Protein AF-D2C751-F1 (afdb_monomer)

Structure (mmCIF, N/CA/C/O backbone):
data_AF-D2C751-F1
#
_entry.id   AF-D2C751-F1
#
loop_
_atom_site.group_PDB
_atom_site.id
_atom_site.type_symbol
_atom_site.label_atom_id
_atom_site.label_alt_id
_atom_site.label_comp_id
_atom_site.label_asym_id
_atom_site.label_entity_id
_atom_site.label_seq_id
_atom_site.pdbx_PDB_ins_code
_atom_site.Cartn_x
_atom_site.Cartn_y
_atom_site.Cartn_z
_atom_site.occupancy
_atom_site.B_iso_or_equiv
_atom_site.auth_seq_id
_atom_site.auth_comp_id
_atom_site.auth_asym_id
_atom_site.auth_atom_id
_atom_site.pdbx_PDB_model_num
ATOM 1 N N . MET A 1 1 ? 61.949 -52.077 -37.596 1.00 39.59 1 MET A N 1
ATOM 2 C CA . MET A 1 1 ? 63.258 -51.652 -37.036 1.00 39.59 1 MET A CA 1
ATOM 3 C C . MET A 1 1 ? 63.025 -50.843 -35.764 1.00 39.59 1 MET A C 1
ATOM 5 O O . MET A 1 1 ? 61.996 -50.197 -35.690 1.00 39.59 1 MET A O 1
ATOM 9 N N . LYS A 1 2 ? 63.982 -50.884 -34.820 1.00 38.50 2 LYS A N 1
ATOM 10 C CA . LYS A 1 2 ? 64.131 -50.033 -33.612 1.00 38.50 2 LYS A CA 1
ATOM 11 C C . LYS A 1 2 ? 62.939 -49.929 -32.632 1.00 38.50 2 LYS A C 1
ATOM 13 O O . LYS A 1 2 ? 62.048 -49.105 -32.780 1.00 38.50 2 LYS A O 1
ATOM 18 N N . LYS A 1 3 ? 63.043 -50.714 -31.549 1.00 44.38 3 LYS A N 1
ATOM 19 C CA . LYS A 1 3 ? 62.395 -50.482 -30.243 1.00 44.38 3 LYS A CA 1
ATOM 20 C C . LYS A 1 3 ? 62.939 -49.202 -29.593 1.00 44.38 3 LYS A C 1
ATOM 22 O O . LYS A 1 3 ? 64.147 -48.992 -29.677 1.00 44.38 3 LYS A O 1
ATOM 27 N N . TRP A 1 4 ? 62.110 -48.479 -28.840 1.00 39.62 4 TRP A N 1
ATOM 28 C CA . TRP A 1 4 ? 62.510 -47.722 -27.638 1.00 39.62 4 TRP A CA 1
ATOM 29 C C . TRP A 1 4 ? 61.648 -48.216 -26.454 1.00 39.62 4 TRP A C 1
ATOM 31 O O . TRP A 1 4 ? 60.608 -48.835 -26.676 1.00 39.62 4 TRP A O 1
ATOM 41 N N . PHE A 1 5 ? 62.144 -48.084 -25.222 1.00 41.62 5 PHE A N 1
ATOM 42 C CA . PHE A 1 5 ? 61.731 -48.871 -24.042 1.00 41.62 5 PHE A CA 1
ATOM 43 C C . PHE A 1 5 ? 61.870 -48.006 -22.768 1.00 41.62 5 PHE A C 1
ATOM 45 O O . PHE A 1 5 ? 62.640 -47.049 -22.811 1.00 41.62 5 PHE A O 1
ATOM 52 N N . LEU A 1 6 ? 61.258 -48.427 -21.640 1.00 42.09 6 LEU A N 1
ATOM 53 C CA . LEU A 1 6 ? 61.345 -47.823 -20.278 1.00 42.09 6 LEU A CA 1
ATOM 54 C C . LEU A 1 6 ? 60.528 -46.510 -20.137 1.00 42.09 6 LEU A C 1
ATOM 56 O O . LEU A 1 6 ? 60.395 -45.789 -21.115 1.00 42.09 6 LEU A O 1
ATOM 60 N N . LEU A 1 7 ? 59.941 -46.093 -19.002 1.00 34.41 7 LEU A N 1
ATOM 61 C CA . LEU A 1 7 ? 59.650 -46.629 -17.644 1.00 34.41 7 LEU A CA 1
ATOM 62 C C . LEU A 1 7 ? 58.320 -45.915 -17.189 1.00 34.41 7 LEU A C 1
ATOM 64 O O . LEU A 1 7 ? 57.817 -45.099 -17.955 1.00 34.41 7 LEU A O 1
ATOM 68 N N . SER A 1 8 ? 57.638 -46.096 -16.046 1.00 39.16 8 SER A N 1
ATOM 69 C CA . SER A 1 8 ? 57.814 -46.870 -14.800 1.00 39.16 8 SER A CA 1
ATOM 70 C C . SER A 1 8 ? 56.467 -47.082 -14.073 1.00 39.16 8 SER A C 1
ATOM 72 O O . SER A 1 8 ? 55.612 -46.207 -14.093 1.00 39.16 8 SER A O 1
ATOM 74 N N . VAL A 1 9 ? 56.345 -48.218 -13.373 1.00 39.62 9 VAL A N 1
ATOM 75 C CA . VAL A 1 9 ? 55.750 -48.422 -12.026 1.00 39.62 9 VAL A CA 1
ATOM 76 C C . VAL A 1 9 ? 54.916 -47.272 -11.417 1.00 39.62 9 VAL A C 1
ATOM 78 O O . VAL A 1 9 ? 55.480 -46.248 -11.054 1.00 39.62 9 VAL A O 1
ATOM 81 N N . LEU A 1 10 ? 53.639 -47.532 -11.101 1.00 36.69 10 LEU A N 1
ATOM 82 C CA . LEU A 1 10 ? 53.178 -47.704 -9.707 1.00 36.69 10 LEU A CA 1
ATOM 83 C C . LEU A 1 10 ? 51.765 -48.307 -9.669 1.00 36.69 10 LEU A C 1
ATOM 85 O O . LEU A 1 10 ? 50.855 -47.825 -10.335 1.00 36.69 10 LEU A O 1
ATOM 89 N N . GLY A 1 11 ? 51.583 -49.365 -8.879 1.00 38.94 11 GLY A N 1
ATOM 90 C CA . GLY A 1 11 ? 50.258 -49.859 -8.518 1.00 38.94 11 GLY A CA 1
ATOM 91 C C . GLY A 1 11 ? 49.847 -49.298 -7.162 1.00 38.94 11 GLY A C 1
ATOM 92 O O . GLY A 1 11 ? 50.675 -49.236 -6.255 1.00 38.94 11 GLY A O 1
ATOM 93 N N . VAL A 1 12 ? 48.570 -48.954 -7.007 1.00 39.78 12 VAL A N 1
ATOM 94 C CA . VAL A 1 12 ? 47.922 -48.825 -5.696 1.00 39.78 12 VAL A CA 1
ATOM 95 C C . VAL A 1 12 ? 46.624 -49.621 -5.751 1.00 39.78 12 VAL A C 1
ATOM 97 O O . VAL A 1 12 ? 45.784 -49.409 -6.623 1.00 39.78 12 VAL A O 1
ATOM 100 N N . PHE A 1 13 ? 46.507 -50.583 -4.842 1.00 36.09 13 PHE A N 1
ATOM 101 C CA . PHE A 1 13 ? 45.295 -51.355 -4.588 1.00 36.09 13 PHE A CA 1
ATOM 102 C C . PHE A 1 13 ? 44.532 -50.707 -3.424 1.00 36.09 13 PHE A C 1
ATOM 104 O O . PHE A 1 13 ? 45.155 -50.082 -2.568 1.00 36.09 13 PHE A O 1
ATOM 111 N N . ALA A 1 14 ? 43.222 -50.968 -3.348 1.00 36.91 14 ALA A N 1
ATOM 112 C CA . ALA A 1 14 ? 42.294 -50.453 -2.332 1.00 36.91 14 ALA A CA 1
ATOM 113 C C . ALA A 1 14 ? 41.992 -48.934 -2.452 1.00 36.91 14 ALA A C 1
ATOM 115 O O . ALA A 1 14 ? 42.776 -48.168 -2.993 1.00 36.91 14 ALA A O 1
ATOM 116 N N . PHE A 1 15 ? 40.832 -48.437 -2.013 1.00 33.09 15 PHE A N 1
ATOM 117 C CA . PHE A 1 15 ? 39.883 -49.009 -1.053 1.00 33.09 15 PHE A CA 1
ATOM 118 C C . PHE A 1 15 ? 38.443 -48.609 -1.439 1.00 33.09 15 PHE A C 1
ATOM 120 O O . PHE A 1 15 ? 38.154 -47.424 -1.589 1.00 33.09 15 PHE A O 1
ATOM 127 N N . LEU A 1 16 ? 37.538 -49.580 -1.620 1.00 33.06 16 LEU A N 1
ATOM 128 C CA . LEU A 1 16 ? 36.129 -49.304 -1.932 1.00 33.06 16 LEU A CA 1
ATOM 129 C C . LEU A 1 16 ? 35.399 -48.884 -0.649 1.00 33.06 16 LEU A C 1
ATOM 131 O O . LEU A 1 16 ? 34.883 -49.730 0.081 1.00 33.06 16 LEU A O 1
ATOM 135 N N . ILE A 1 17 ? 35.353 -47.580 -0.371 1.00 42.00 17 ILE A N 1
ATOM 136 C CA . ILE A 1 17 ? 34.482 -47.052 0.683 1.00 42.00 17 ILE A CA 1
ATOM 137 C C . ILE A 1 17 ? 33.053 -47.063 0.149 1.00 42.00 17 ILE A C 1
ATOM 139 O O . ILE A 1 17 ? 32.670 -46.214 -0.655 1.00 42.00 17 ILE A O 1
ATOM 143 N N . ILE A 1 18 ? 32.253 -48.017 0.621 1.00 46.91 18 ILE A N 1
ATOM 144 C CA . ILE A 1 18 ? 30.801 -47.976 0.454 1.00 46.91 18 ILE A CA 1
ATOM 145 C C . ILE A 1 18 ? 30.276 -46.898 1.407 1.00 46.91 18 ILE A C 1
ATOM 147 O O . ILE A 1 18 ? 29.893 -47.183 2.542 1.00 46.91 18 ILE A O 1
ATOM 151 N N . LEU A 1 19 ? 30.286 -45.638 0.964 1.00 38.09 19 LEU A N 1
ATOM 152 C CA . LEU A 1 19 ? 29.459 -44.625 1.604 1.00 38.09 19 LEU A CA 1
ATOM 153 C C . LEU A 1 19 ? 28.001 -44.980 1.301 1.00 38.09 19 LEU A C 1
ATOM 155 O O . LEU A 1 19 ? 27.507 -44.712 0.208 1.00 38.09 19 LEU A O 1
ATOM 159 N N . SER A 1 20 ? 27.296 -45.508 2.303 1.00 54.19 20 SER A N 1
ATOM 160 C CA . SER A 1 20 ? 25.842 -45.348 2.407 1.00 54.19 20 SER A CA 1
ATOM 161 C C . SER A 1 20 ? 25.523 -43.878 2.686 1.00 54.19 20 SER A C 1
ATOM 163 O O . SER A 1 20 ? 25.025 -43.516 3.749 1.00 54.19 20 SER A O 1
ATOM 165 N N . GLY A 1 21 ? 25.853 -43.016 1.726 1.00 38.19 21 GLY A N 1
ATOM 166 C CA . GLY A 1 21 ? 25.219 -41.723 1.604 1.00 38.19 21 GLY A CA 1
ATOM 167 C C . GLY A 1 21 ? 23.813 -41.982 1.100 1.00 38.19 21 GLY A C 1
ATOM 168 O O . GLY A 1 21 ? 23.634 -42.456 -0.022 1.00 38.19 21 GLY A O 1
ATOM 169 N N . CYS A 1 22 ? 22.817 -41.680 1.926 1.00 42.59 22 CYS A N 1
ATOM 170 C CA . CYS A 1 22 ? 21.478 -41.452 1.420 1.00 42.59 22 CYS A CA 1
ATOM 171 C C . CYS A 1 22 ? 21.614 -40.396 0.319 1.00 42.59 22 CYS A C 1
ATOM 173 O O . CYS A 1 22 ? 21.982 -39.259 0.613 1.00 42.59 22 CYS A O 1
ATOM 175 N N . VAL A 1 23 ? 21.344 -40.757 -0.939 1.00 44.16 23 VAL A N 1
ATOM 176 C CA . VAL A 1 23 ? 20.973 -39.742 -1.922 1.00 44.16 23 VAL A CA 1
ATOM 177 C C . VAL A 1 23 ? 19.685 -39.155 -1.378 1.00 44.16 23 VAL A C 1
ATOM 179 O O . VAL A 1 23 ? 18.625 -39.779 -1.450 1.00 44.16 23 VAL A O 1
ATOM 182 N N . SER A 1 24 ? 19.803 -37.985 -0.753 1.00 49.47 24 SER A N 1
ATOM 183 C CA . SER A 1 24 ? 18.669 -37.099 -0.570 1.00 49.47 24 SER A CA 1
ATOM 184 C C . SER A 1 24 ? 18.011 -36.996 -1.936 1.00 49.47 24 SER A C 1
ATOM 186 O O . SER A 1 24 ? 18.683 -36.643 -2.910 1.00 49.47 24 SER A O 1
ATOM 188 N N . ALA A 1 25 ? 16.725 -37.338 -2.023 1.00 52.38 25 ALA A N 1
ATOM 189 C CA . ALA A 1 25 ? 15.945 -36.943 -3.184 1.00 52.38 25 ALA A CA 1
ATOM 190 C C . ALA A 1 25 ? 16.201 -35.443 -3.420 1.00 52.38 25 ALA A C 1
ATOM 192 O O . ALA A 1 25 ? 16.363 -34.725 -2.422 1.00 52.38 25 ALA A O 1
ATOM 193 N N . PRO A 1 26 ? 16.282 -34.967 -4.678 1.00 48.44 26 PRO A N 1
ATOM 194 C CA . PRO A 1 26 ? 16.310 -33.533 -4.921 1.00 48.44 26 PRO A CA 1
ATOM 195 C C . PRO A 1 26 ? 15.137 -32.947 -4.143 1.00 48.44 26 PRO A C 1
ATOM 197 O O . PRO A 1 26 ? 13.989 -33.352 -4.348 1.00 48.44 26 PRO A O 1
ATOM 200 N N . GLY A 1 27 ? 15.461 -32.111 -3.153 1.00 44.56 27 GLY A N 1
ATOM 201 C CA . GLY A 1 27 ? 14.444 -31.457 -2.351 1.00 44.56 27 GLY A CA 1
ATOM 202 C C . GLY A 1 27 ? 13.529 -30.709 -3.302 1.00 44.56 27 GLY A C 1
ATOM 203 O O . GLY A 1 27 ? 14.004 -30.224 -4.330 1.00 44.56 27 GLY A O 1
ATOM 204 N N . THR A 1 28 ? 12.239 -30.667 -2.969 1.00 47.31 28 THR A N 1
ATOM 205 C CA . THR A 1 28 ? 11.244 -29.830 -3.637 1.00 47.31 28 THR A CA 1
ATOM 206 C C . THR A 1 28 ? 11.911 -28.529 -4.072 1.00 47.31 28 THR A C 1
ATOM 208 O O . THR A 1 28 ? 12.444 -27.828 -3.206 1.00 47.31 28 THR A O 1
ATOM 211 N N . GLU A 1 29 ? 11.938 -28.243 -5.381 1.00 50.12 29 GLU A N 1
ATOM 212 C CA . GLU A 1 29 ? 12.283 -26.901 -5.855 1.00 50.12 29 GL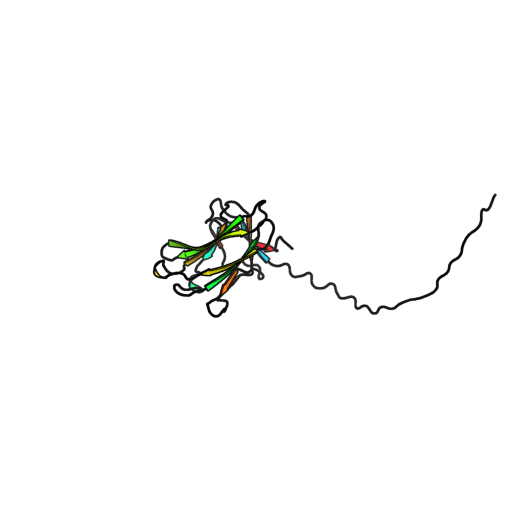U A CA 1
ATOM 213 C C . GLU A 1 29 ? 11.450 -25.943 -5.008 1.00 50.12 29 GLU A C 1
ATOM 215 O O . GLU A 1 29 ? 10.236 -26.141 -4.888 1.00 50.12 29 GLU A O 1
ATOM 220 N N . GLY A 1 30 ? 12.120 -25.027 -4.297 1.00 58.12 30 GLY A N 1
ATOM 221 C CA . GLY A 1 30 ? 11.445 -24.151 -3.346 1.00 58.12 30 GLY A CA 1
ATOM 222 C C . GLY A 1 30 ? 10.265 -23.510 -4.059 1.00 58.12 30 GLY A C 1
ATOM 223 O O . GLY A 1 30 ? 10.438 -23.040 -5.182 1.00 58.12 30 GLY A O 1
ATOM 224 N N . ALA A 1 31 ? 9.070 -23.590 -3.467 1.00 69.56 31 ALA A N 1
ATOM 225 C CA . ALA A 1 31 ? 7.887 -23.022 -4.094 1.00 69.56 31 ALA A CA 1
ATOM 226 C C . ALA A 1 31 ? 8.194 -21.552 -4.397 1.00 69.56 31 ALA A C 1
ATOM 228 O O . ALA A 1 31 ? 8.487 -20.800 -3.473 1.00 69.56 31 ALA A O 1
ATOM 229 N N . LEU A 1 32 ? 8.222 -21.200 -5.685 1.00 84.69 32 LEU A N 1
ATOM 230 C CA . LEU A 1 32 ? 8.520 -19.841 -6.117 1.00 84.69 32 LEU A CA 1
ATOM 231 C C . LEU A 1 32 ? 7.434 -18.936 -5.547 1.00 84.69 32 LEU A C 1
ATOM 233 O O . LEU A 1 32 ? 6.256 -19.145 -5.865 1.00 84.69 32 LEU A O 1
ATOM 237 N N . ASN A 1 33 ? 7.831 -17.971 -4.716 1.00 94.50 33 ASN A N 1
ATOM 238 C CA . ASN A 1 33 ? 6.864 -17.070 -4.097 1.00 94.50 33 ASN A CA 1
ATOM 239 C C . ASN A 1 33 ? 6.156 -16.256 -5.178 1.00 94.50 33 ASN A C 1
ATOM 241 O O . ASN A 1 33 ? 6.724 -15.971 -6.243 1.00 94.50 33 ASN A O 1
ATOM 245 N N . LYS A 1 34 ? 4.931 -15.836 -4.883 1.00 97.81 34 LYS A N 1
ATOM 246 C CA . LYS A 1 34 ? 4.159 -14.949 -5.750 1.00 97.81 34 LYS A CA 1
ATOM 247 C C . LYS A 1 34 ? 4.029 -13.568 -5.139 1.00 97.81 34 LYS A C 1
ATOM 249 O O . LYS A 1 34 ? 3.933 -13.409 -3.934 1.00 97.81 34 LYS A O 1
ATOM 254 N N . VAL A 1 35 ? 4.002 -12.562 -6.001 1.00 98.69 35 VAL A N 1
ATOM 255 C CA . VAL A 1 35 ? 3.944 -11.149 -5.623 1.00 98.69 35 VAL A CA 1
ATOM 256 C C . VAL A 1 35 ? 2.974 -10.415 -6.540 1.00 98.69 35 VAL A C 1
ATOM 258 O O . VAL A 1 35 ? 2.754 -10.833 -7.684 1.00 98.69 35 VAL A O 1
ATOM 261 N N . LEU A 1 36 ? 2.408 -9.298 -6.081 1.00 98.75 36 LEU A N 1
ATOM 262 C CA . LEU A 1 36 ? 1.595 -8.452 -6.949 1.00 98.75 36 LEU A CA 1
ATOM 263 C C . LEU A 1 36 ? 2.496 -7.495 -7.729 1.00 98.75 36 LEU A C 1
ATOM 265 O O . LEU A 1 36 ? 3.118 -6.598 -7.158 1.00 98.75 36 LEU A O 1
ATOM 269 N N . LYS A 1 37 ? 2.538 -7.666 -9.052 1.00 98.75 37 LYS A N 1
ATOM 270 C CA . LYS A 1 37 ? 3.124 -6.696 -9.981 1.00 98.75 37 LYS A CA 1
ATOM 271 C C . LYS A 1 37 ? 2.136 -5.559 -10.217 1.00 98.75 37 LYS A C 1
ATOM 273 O O . LYS A 1 37 ? 0.959 -5.809 -10.482 1.00 98.75 37 LYS A O 1
ATOM 278 N N . VAL A 1 38 ? 2.641 -4.329 -10.212 1.00 98.56 38 VAL A N 1
ATOM 279 C CA . VAL A 1 38 ? 1.900 -3.101 -10.512 1.00 98.56 38 VAL A CA 1
ATOM 280 C C . VAL A 1 38 ? 2.613 -2.339 -11.627 1.00 98.56 38 VAL A C 1
ATOM 282 O O . VAL A 1 38 ? 3.729 -1.851 -11.455 1.00 98.56 38 VAL A O 1
ATOM 285 N N . GLU A 1 39 ? 1.953 -2.210 -12.775 1.00 97.88 39 GLU A N 1
ATOM 286 C CA . GLU A 1 39 ? 2.361 -1.334 -13.875 1.00 97.88 39 GLU A CA 1
ATOM 287 C C . GLU A 1 39 ? 1.566 -0.030 -13.747 1.00 97.88 39 GLU A C 1
ATOM 289 O O . GLU A 1 39 ? 0.368 0.017 -14.047 1.00 97.88 39 GLU A O 1
ATOM 294 N N . THR A 1 40 ? 2.213 1.011 -13.217 1.00 96.94 40 THR A N 1
ATOM 295 C CA . THR A 1 40 ? 1.535 2.267 -12.856 1.00 96.94 40 THR A CA 1
ATOM 296 C C . THR A 1 40 ? 1.106 3.086 -14.069 1.00 96.94 40 THR A C 1
ATOM 298 O O . THR A 1 40 ? 1.688 3.007 -15.152 1.00 96.94 40 THR A O 1
ATOM 301 N N . GLY A 1 41 ? 0.076 3.910 -13.876 1.00 94.69 41 GLY A N 1
ATOM 302 C CA . GLY A 1 41 ? -0.341 4.892 -14.868 1.00 94.69 41 GLY A CA 1
ATOM 303 C C . GLY A 1 41 ? 0.581 6.116 -14.932 1.00 94.69 41 GLY A C 1
ATOM 304 O O . GLY A 1 41 ? 1.618 6.218 -14.277 1.00 94.69 41 GLY A O 1
ATOM 305 N N . ASP A 1 42 ? 0.149 7.116 -15.695 1.00 92.00 42 ASP A N 1
ATOM 306 C CA . ASP A 1 42 ? 0.850 8.392 -15.903 1.00 92.00 42 ASP A CA 1
ATOM 307 C C . ASP A 1 42 ? 0.799 9.364 -14.698 1.00 92.00 42 ASP A C 1
ATOM 309 O O . ASP A 1 42 ? 1.312 10.481 -14.786 1.00 92.00 42 ASP A O 1
ATOM 313 N N . GLN A 1 43 ? 0.193 8.971 -13.569 1.00 85.94 43 GLN A N 1
ATOM 314 C CA . GLN A 1 43 ? -0.002 9.791 -12.360 1.00 85.94 43 GLN A CA 1
ATOM 315 C C . GLN A 1 43 ? 0.092 8.917 -11.096 1.00 85.94 43 GLN A C 1
ATOM 317 O O . GLN A 1 43 ? -0.339 7.772 -11.131 1.00 85.94 43 GLN A O 1
ATOM 322 N N . GLY A 1 44 ? 0.596 9.449 -9.973 1.00 74.25 44 GLY A N 1
ATOM 323 C CA . GLY A 1 44 ? 0.881 8.655 -8.757 1.00 74.25 44 GLY A CA 1
ATOM 324 C C . GLY A 1 44 ? -0.321 7.904 -8.159 1.00 74.25 44 GLY A C 1
ATOM 325 O O . GLY A 1 44 ? -0.190 6.754 -7.752 1.00 74.25 44 GLY A O 1
ATOM 326 N N . TRP A 1 45 ? -1.521 8.495 -8.207 1.00 82.81 45 TRP A N 1
ATOM 327 C CA . TRP A 1 45 ? -2.757 7.841 -7.751 1.00 82.81 45 TRP A CA 1
ATOM 328 C C . TRP A 1 45 ? -3.235 6.707 -8.675 1.00 82.81 45 TRP A C 1
ATOM 330 O O . TRP A 1 45 ? -4.107 5.927 -8.278 1.00 82.81 45 TRP A O 1
ATOM 340 N N . LYS A 1 46 ? -2.678 6.594 -9.892 1.00 93.69 46 LYS A N 1
ATOM 341 C CA . LYS A 1 46 ? -2.991 5.519 -10.837 1.00 93.69 46 LYS A CA 1
ATOM 342 C C . LYS A 1 46 ? -2.119 4.296 -10.567 1.00 93.69 46 LYS A C 1
ATOM 344 O O . LYS A 1 46 ? -1.085 4.094 -11.206 1.00 93.69 46 LYS A O 1
ATOM 349 N N . THR A 1 47 ? -2.524 3.515 -9.574 1.00 97.38 47 THR A N 1
ATOM 350 C CA . THR A 1 47 ? -1.728 2.442 -8.962 1.00 97.38 47 THR A CA 1
ATOM 351 C C . THR A 1 47 ? -2.635 1.312 -8.439 1.00 97.38 47 THR A C 1
ATOM 353 O O . THR A 1 47 ? -3.823 1.267 -8.770 1.00 97.38 47 THR A O 1
ATOM 356 N N . ALA A 1 48 ? -2.098 0.386 -7.643 1.00 97.94 48 ALA A N 1
ATOM 357 C CA . ALA A 1 48 ? -2.859 -0.647 -6.944 1.00 97.94 48 ALA A CA 1
ATOM 358 C C . ALA A 1 48 ? -3.625 -0.074 -5.737 1.00 97.94 48 ALA A C 1
ATOM 360 O O . ALA A 1 48 ? -3.042 0.574 -4.865 1.00 97.94 48 ALA A O 1
ATOM 361 N N . TRP A 1 49 ? -4.928 -0.340 -5.701 1.00 98.50 49 TRP A N 1
ATOM 362 C CA . TRP A 1 49 ? -5.878 0.070 -4.668 1.00 98.50 49 TRP A CA 1
ATOM 363 C C . TRP A 1 49 ? -6.527 -1.161 -4.034 1.00 98.50 49 TRP A C 1
ATOM 365 O O . TRP A 1 49 ? -6.857 -2.117 -4.733 1.00 98.50 49 TRP A O 1
ATOM 375 N N . PHE A 1 50 ? -6.762 -1.111 -2.729 1.00 98.69 50 PHE A N 1
ATOM 376 C CA . PHE A 1 50 ? -7.632 -2.025 -2.002 1.00 98.69 50 PHE A CA 1
ATOM 377 C C . PHE A 1 50 ? -8.857 -1.220 -1.549 1.00 98.69 50 PHE A C 1
ATOM 379 O O . PHE A 1 50 ? -8.735 -0.257 -0.786 1.00 98.69 50 PHE A O 1
ATOM 386 N N . TYR A 1 51 ? -10.022 -1.588 -2.074 1.00 98.31 51 TYR A N 1
ATOM 387 C CA . TYR A 1 51 ? -11.301 -0.920 -1.824 1.00 98.31 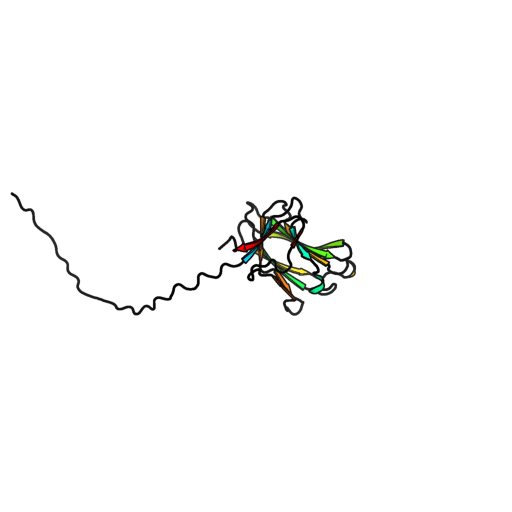51 TYR A CA 1
ATOM 388 C C . TYR A 1 51 ? -12.003 -1.513 -0.592 1.00 98.31 51 TYR A C 1
ATOM 390 O O . TYR A 1 51 ? -11.685 -2.623 -0.164 1.00 98.31 51 TYR A O 1
ATOM 398 N N . ASP A 1 52 ? -12.962 -0.776 -0.033 1.00 98.12 52 ASP A N 1
ATOM 399 C CA . ASP A 1 52 ? -13.787 -1.178 1.115 1.00 98.12 52 ASP A CA 1
ATOM 400 C C . ASP A 1 52 ? -12.953 -1.580 2.364 1.00 98.12 52 ASP A C 1
ATOM 402 O O . ASP A 1 52 ? -13.232 -2.570 3.058 1.00 98.12 52 ASP A O 1
ATOM 406 N N . ILE A 1 53 ? -11.879 -0.829 2.651 1.00 98.56 53 ILE A N 1
ATOM 407 C CA . ILE A 1 53 ? -10.913 -1.132 3.727 1.00 98.56 53 ILE A CA 1
ATOM 408 C C . ILE A 1 53 ? -11.527 -1.000 5.137 1.00 98.56 53 ILE A C 1
ATOM 410 O O . ILE A 1 53 ? -11.022 -1.587 6.098 1.00 98.56 53 ILE A O 1
ATOM 414 N N . GLU A 1 54 ? -12.657 -0.300 5.278 1.00 98.06 54 GLU A N 1
ATOM 415 C CA . GLU A 1 54 ? -13.441 -0.199 6.518 1.00 98.06 54 GLU A CA 1
ATOM 416 C C . GLU A 1 54 ? -13.988 -1.544 7.021 1.00 98.06 54 GLU A C 1
ATOM 418 O O . GLU A 1 54 ? -14.345 -1.668 8.192 1.00 98.06 54 GLU A O 1
ATOM 423 N N . ASN A 1 55 ? -13.998 -2.584 6.179 1.00 98.31 55 ASN A N 1
ATOM 424 C CA . ASN A 1 55 ? -14.291 -3.953 6.613 1.00 98.31 55 ASN A CA 1
ATOM 425 C C . ASN A 1 55 ? -13.207 -4.533 7.548 1.00 98.31 55 ASN A C 1
ATOM 427 O O . ASN A 1 55 ? -13.449 -5.541 8.217 1.00 98.31 55 ASN A O 1
ATOM 431 N N . TYR A 1 56 ? -12.026 -3.907 7.608 1.00 98.62 56 TYR A N 1
ATOM 432 C CA . TYR A 1 56 ? -10.847 -4.391 8.334 1.00 98.62 56 TYR A CA 1
ATOM 433 C C . TYR A 1 56 ? -10.346 -3.413 9.406 1.00 98.62 56 TYR A C 1
ATOM 435 O O . TYR A 1 56 ? -9.840 -3.851 10.443 1.00 98.62 56 TYR A O 1
ATOM 443 N N . ILE A 1 57 ? -10.491 -2.102 9.179 1.00 98.62 57 ILE A N 1
ATOM 444 C CA . ILE A 1 57 ? -10.004 -1.040 10.074 1.00 98.62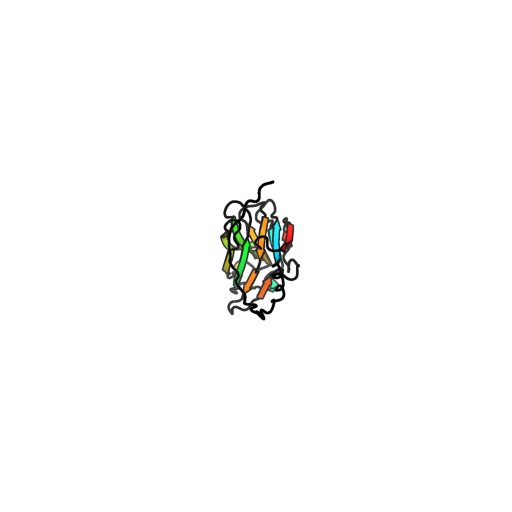 57 ILE A CA 1
ATOM 445 C C . ILE A 1 57 ? -11.079 0.004 10.389 1.00 98.62 57 ILE A C 1
ATOM 447 O O . ILE A 1 57 ? -11.995 0.235 9.607 1.00 98.62 57 ILE A O 1
ATOM 451 N N . ASN A 1 58 ? -10.953 0.669 11.538 1.00 98.50 58 ASN A N 1
ATOM 452 C CA . ASN A 1 58 ? -11.878 1.709 11.996 1.00 98.50 58 ASN A CA 1
ATOM 453 C C . ASN A 1 58 ? -11.133 3.023 12.271 1.00 98.50 58 ASN A C 1
ATOM 455 O O . ASN A 1 58 ? -9.944 3.014 12.586 1.00 98.50 58 ASN A O 1
ATOM 459 N N . ALA A 1 59 ? -11.841 4.152 12.201 1.00 98.44 59 ALA A N 1
ATOM 460 C CA . ALA A 1 59 ? -11.321 5.410 12.733 1.00 98.44 59 ALA A CA 1
ATOM 461 C C . ALA A 1 59 ? -11.192 5.353 14.269 1.00 98.44 59 ALA A C 1
ATOM 463 O O . ALA A 1 59 ? -11.853 4.557 14.935 1.00 98.44 59 ALA A O 1
ATOM 464 N N . ASP A 1 60 ? -10.320 6.201 14.812 1.00 98.44 60 ASP A N 1
ATOM 465 C CA . ASP A 1 60 ? -9.921 6.319 16.221 1.00 98.44 60 ASP A CA 1
ATOM 466 C C . ASP A 1 60 ? -9.309 5.047 16.856 1.00 98.44 60 ASP A C 1
ATOM 468 O O . ASP A 1 60 ? -8.997 5.044 18.046 1.00 98.44 60 ASP A O 1
ATOM 472 N N . ALA A 1 61 ? -9.060 3.997 16.065 1.00 98.56 61 ALA A N 1
ATOM 473 C CA . ALA A 1 61 ? -8.267 2.829 16.443 1.00 98.56 61 ALA A CA 1
ATOM 474 C C . ALA A 1 61 ? -6.882 2.875 15.775 1.00 98.56 61 ALA A C 1
ATOM 476 O O . ALA A 1 61 ? -6.746 3.284 14.618 1.00 98.56 61 ALA A O 1
ATOM 477 N N . THR A 1 62 ? -5.843 2.468 16.506 1.00 98.62 62 THR A N 1
ATOM 478 C CA . THR A 1 62 ? -4.468 2.433 15.992 1.00 98.62 62 THR A CA 1
ATOM 479 C C . THR A 1 62 ? -4.174 1.089 15.336 1.00 98.62 62 THR A C 1
ATOM 481 O O . THR A 1 62 ? -4.507 0.034 15.879 1.00 98.62 62 THR A O 1
ATOM 484 N N . TYR A 1 63 ? -3.492 1.116 14.194 1.00 98.88 63 TYR A N 1
ATOM 485 C CA . TYR A 1 63 ? -3.056 -0.089 13.493 1.00 98.88 63 TYR A CA 1
ATOM 486 C C . TYR A 1 63 ? -1.590 0.019 13.079 1.00 98.88 63 TYR A C 1
ATOM 488 O O . TYR A 1 63 ? -1.102 1.107 12.761 1.00 98.88 63 TYR A O 1
ATOM 496 N N . THR A 1 64 ? -0.902 -1.121 13.043 1.00 98.88 64 THR A N 1
ATOM 497 C CA . THR A 1 64 ? 0.413 -1.256 12.404 1.00 98.88 64 THR A CA 1
ATOM 498 C C . THR A 1 64 ? 0.230 -1.847 11.014 1.00 98.88 64 THR A C 1
ATOM 500 O O . THR A 1 64 ? -0.348 -2.924 10.861 1.00 98.88 64 THR A O 1
ATOM 503 N N . TYR A 1 65 ? 0.748 -1.140 10.018 1.00 98.88 65 TYR A N 1
ATOM 504 C CA . TYR A 1 65 ? 0.734 -1.484 8.603 1.00 98.88 65 TYR A CA 1
ATOM 505 C C . TYR A 1 65 ? 2.149 -1.890 8.199 1.00 98.88 65 TYR A C 1
ATOM 507 O O . TYR A 1 65 ? 3.105 -1.182 8.515 1.00 98.88 65 TYR A O 1
ATOM 515 N N . SER A 1 66 ? 2.285 -3.006 7.494 1.00 98.81 66 SER A N 1
ATOM 516 C CA . SER A 1 66 ? 3.551 -3.494 6.952 1.00 98.81 66 SER A CA 1
ATOM 517 C C . SER A 1 66 ? 3.371 -3.886 5.491 1.00 98.81 66 SER A C 1
ATOM 519 O O . SER A 1 66 ? 2.302 -4.363 5.114 1.00 98.81 66 SER A O 1
ATOM 521 N N . VAL A 1 67 ? 4.395 -3.665 4.670 1.00 98.88 67 VAL A N 1
ATOM 522 C CA . VAL A 1 67 ? 4.428 -4.078 3.261 1.00 98.88 67 VAL A CA 1
ATOM 523 C C . VAL A 1 67 ? 5.869 -4.281 2.811 1.00 98.88 67 VAL A C 1
ATOM 525 O O . VAL A 1 67 ? 6.752 -3.506 3.187 1.00 98.88 67 VAL A O 1
ATOM 528 N N . ARG A 1 68 ? 6.127 -5.301 1.991 1.00 98.75 68 ARG A N 1
ATOM 529 C CA . ARG A 1 68 ? 7.396 -5.461 1.271 1.00 98.75 68 ARG A CA 1
ATOM 530 C C . ARG A 1 68 ? 7.247 -4.880 -0.128 1.00 98.75 68 ARG A C 1
ATOM 532 O O . ARG A 1 68 ? 6.288 -5.212 -0.811 1.00 98.75 68 ARG A O 1
ATOM 539 N N . ILE A 1 69 ? 8.176 -4.025 -0.552 1.00 98.81 69 ILE A N 1
ATOM 540 C CA . ILE A 1 69 ? 8.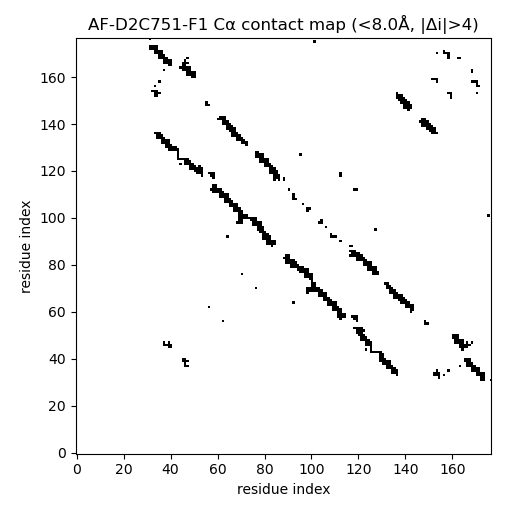176 -3.381 -1.878 1.00 98.81 69 ILE A CA 1
ATOM 541 C C . ILE A 1 69 ? 9.514 -3.635 -2.587 1.00 98.81 69 ILE A C 1
ATOM 543 O O . ILE A 1 69 ? 10.565 -3.671 -1.942 1.00 98.81 69 ILE A O 1
ATOM 547 N N . TYR A 1 70 ? 9.462 -3.798 -3.910 1.00 98.75 70 TYR A N 1
ATOM 548 C CA . TYR A 1 70 ? 10.600 -3.980 -4.814 1.00 98.75 70 TYR A CA 1
ATOM 549 C C . TYR A 1 70 ? 10.355 -3.252 -6.147 1.00 98.75 70 TYR A C 1
ATOM 551 O O . TYR A 1 70 ? 9.218 -3.151 -6.611 1.00 98.75 70 TYR A O 1
ATOM 559 N N . HIS A 1 71 ? 11.417 -2.770 -6.795 1.00 98.56 71 HIS A N 1
ATOM 560 C CA . HIS A 1 71 ? 11.371 -2.235 -8.161 1.00 98.56 71 HIS A CA 1
ATOM 561 C C . HIS A 1 71 ? 12.711 -2.428 -8.889 1.00 98.56 71 HIS A C 1
ATOM 563 O O . HIS A 1 71 ? 13.757 -2.587 -8.258 1.00 98.56 71 HIS A O 1
ATOM 569 N N . GLU A 1 72 ? 12.692 -2.324 -10.219 1.00 98.12 72 GLU A N 1
ATOM 570 C CA . GLU A 1 72 ? 13.889 -2.444 -11.073 1.00 98.12 72 GLU A CA 1
ATOM 571 C C . GLU A 1 72 ? 14.420 -1.091 -11.592 1.00 98.12 72 GLU A C 1
ATOM 573 O O . GLU A 1 72 ? 15.447 -1.050 -12.268 1.00 98.12 72 GLU A O 1
ATOM 578 N N . GLU A 1 73 ? 13.759 0.029 -11.258 1.00 97.94 73 GLU A N 1
ATOM 579 C CA . GLU A 1 73 ? 14.214 1.381 -11.630 1.00 97.94 73 GLU A CA 1
ATOM 580 C C . GLU A 1 73 ? 15.673 1.654 -11.226 1.00 97.94 73 GLU A C 1
ATOM 582 O O . GLU A 1 73 ? 16.119 1.269 -10.146 1.00 97.94 73 GLU A O 1
ATOM 587 N N . ALA A 1 74 ? 16.411 2.382 -12.071 1.00 97.81 74 ALA A N 1
ATOM 588 C CA . ALA A 1 74 ? 17.864 2.568 -11.947 1.00 97.81 74 ALA A CA 1
ATOM 589 C C . ALA A 1 74 ? 18.330 3.413 -10.738 1.00 97.81 74 ALA A C 1
ATOM 591 O O . ALA A 1 74 ? 19.529 3.497 -10.463 1.00 97.81 74 ALA A O 1
ATOM 592 N N . THR A 1 75 ? 17.407 4.061 -10.028 1.00 98.06 75 THR A N 1
ATOM 593 C CA . THR A 1 75 ? 17.652 4.876 -8.826 1.00 98.06 75 THR A CA 1
ATOM 594 C C . THR A 1 75 ? 16.571 4.597 -7.792 1.00 98.06 75 THR A C 1
ATOM 596 O O . THR A 1 75 ? 15.479 4.181 -8.174 1.00 98.06 75 THR A O 1
ATOM 599 N N . SER A 1 76 ? 16.837 4.862 -6.509 1.00 98.50 76 SER A N 1
ATOM 600 C CA . SER A 1 76 ? 15.844 4.653 -5.452 1.00 98.50 76 SER A CA 1
ATOM 601 C C . SER A 1 76 ? 14.515 5.349 -5.759 1.00 98.50 76 SER A C 1
ATOM 603 O O . SER A 1 76 ? 14.501 6.525 -6.139 1.00 98.50 76 SER A O 1
ATOM 605 N N . VAL A 1 77 ? 13.403 4.650 -5.543 1.00 98.38 77 VAL A N 1
ATOM 606 C CA . VAL A 1 77 ? 12.048 5.204 -5.655 1.00 98.38 77 VAL A CA 1
ATOM 607 C C . VAL A 1 77 ? 11.479 5.433 -4.259 1.00 98.38 77 VAL A C 1
ATOM 609 O O . VAL A 1 77 ? 11.711 4.662 -3.329 1.00 98.38 77 VAL A O 1
ATOM 612 N N . LYS A 1 78 ? 10.719 6.518 -4.101 1.00 98.44 78 LYS A N 1
ATOM 613 C CA . LYS A 1 78 ? 9.991 6.817 -2.867 1.00 98.44 78 LYS A CA 1
ATOM 614 C C . LYS A 1 78 ? 8.545 6.375 -2.975 1.00 98.44 78 LYS A C 1
ATOM 616 O O . LYS A 1 78 ? 7.902 6.672 -3.977 1.00 98.44 78 LYS A O 1
ATOM 621 N N . PHE A 1 79 ? 8.036 5.738 -1.929 1.00 98.44 79 PHE A N 1
ATOM 622 C CA . PHE A 1 79 ? 6.665 5.242 -1.851 1.00 98.44 79 PHE A CA 1
ATOM 623 C C . PHE A 1 79 ? 5.893 5.883 -0.696 1.00 98.44 79 PHE A C 1
ATOM 625 O O . PHE A 1 79 ? 6.462 6.201 0.356 1.00 98.44 79 PHE A O 1
ATOM 632 N N . ASN A 1 80 ? 4.583 6.016 -0.885 1.00 98.06 80 ASN A N 1
ATOM 633 C CA . ASN A 1 80 ? 3.615 6.291 0.171 1.00 98.06 80 ASN A CA 1
ATOM 634 C C . ASN A 1 80 ? 2.633 5.115 0.278 1.00 98.06 80 ASN A C 1
ATOM 636 O O . ASN A 1 80 ? 2.355 4.430 -0.709 1.00 98.06 80 ASN A O 1
ATOM 640 N N . LEU A 1 81 ? 2.057 4.945 1.465 1.00 98.62 81 LEU A N 1
ATOM 641 C CA . LEU A 1 81 ? 0.822 4.191 1.669 1.00 98.62 81 LEU A CA 1
ATOM 642 C C . LEU A 1 81 ? -0.225 5.200 2.128 1.00 98.62 81 LEU A C 1
ATOM 644 O O . LEU A 1 81 ? -0.060 5.814 3.186 1.00 98.62 81 LEU A O 1
ATOM 648 N N . THR A 1 82 ? -1.267 5.393 1.326 1.00 98.38 82 THR A N 1
ATOM 649 C CA . THR A 1 82 ? -2.244 6.468 1.525 1.00 98.38 82 THR A CA 1
ATOM 650 C C . THR A 1 82 ? -3.633 5.878 1.742 1.00 98.38 82 THR A C 1
ATOM 652 O O . THR A 1 82 ? -4.117 5.070 0.949 1.00 98.38 82 THR A O 1
ATOM 655 N N . LEU A 1 83 ? -4.265 6.283 2.842 1.00 98.62 83 LEU A N 1
ATOM 656 C CA . LEU A 1 83 ? -5.621 5.924 3.232 1.00 98.62 83 LEU A CA 1
ATOM 657 C C . LEU A 1 83 ? -6.583 7.022 2.765 1.00 98.62 83 LEU A C 1
ATOM 659 O O . LEU A 1 83 ? -6.483 8.170 3.200 1.00 98.62 83 LEU A O 1
ATOM 663 N N . LYS A 1 84 ? -7.526 6.672 1.895 1.00 98.38 84 LYS A N 1
ATOM 664 C CA . LYS A 1 84 ? -8.652 7.533 1.535 1.00 98.38 84 LYS A CA 1
ATOM 665 C C . LYS A 1 84 ? -9.767 7.389 2.571 1.00 98.38 84 LYS A C 1
ATOM 667 O O . LYS A 1 84 ? -10.018 6.295 3.085 1.00 98.38 84 LYS A O 1
ATOM 672 N N . THR A 1 85 ? -10.435 8.501 2.873 1.00 98.69 85 THR A N 1
ATOM 673 C CA . THR A 1 85 ? -11.571 8.541 3.801 1.00 98.69 85 THR A CA 1
ATOM 674 C C . THR A 1 85 ? -12.906 8.769 3.095 1.00 98.69 85 THR A C 1
ATOM 676 O O . THR A 1 85 ? -12.979 9.337 2.004 1.00 98.69 85 THR A O 1
ATOM 679 N N . THR A 1 86 ? -14.001 8.465 3.795 1.00 98.06 86 THR A N 1
ATOM 680 C CA . THR A 1 86 ? -15.383 8.782 3.385 1.00 98.06 86 THR A CA 1
ATOM 681 C C . THR A 1 86 ? -15.701 10.284 3.271 1.00 98.06 86 THR A C 1
ATOM 683 O O . THR A 1 86 ? -16.826 10.646 2.926 1.00 98.06 86 THR A O 1
ATOM 686 N N . LYS A 1 87 ? -14.736 11.174 3.554 1.00 98.12 87 LYS A N 1
ATOM 687 C CA . LYS A 1 87 ? -14.810 12.628 3.312 1.00 98.12 87 LYS A CA 1
ATOM 688 C C . LYS A 1 87 ? -13.867 13.088 2.189 1.00 98.12 87 LYS A C 1
ATOM 690 O O . LYS A 1 87 ? -13.508 14.266 2.148 1.00 98.12 87 LYS A O 1
ATOM 695 N N . ASP A 1 88 ? -13.414 12.163 1.341 1.00 96.81 88 ASP A N 1
ATOM 696 C CA . ASP A 1 88 ? -12.409 12.385 0.294 1.00 96.81 88 ASP A CA 1
ATOM 697 C C . ASP A 1 88 ? -11.137 13.086 0.818 1.00 96.81 88 ASP A C 1
ATOM 699 O O . ASP A 1 88 ? -10.546 13.933 0.146 1.00 96.81 88 ASP A O 1
ATOM 703 N N . GLN A 1 89 ? -10.722 12.750 2.047 1.00 97.50 89 GLN A N 1
ATOM 704 C CA . GLN A 1 89 ? -9.394 13.094 2.563 1.00 97.50 89 GLN A CA 1
ATOM 705 C C . GLN A 1 89 ? -8.408 11.972 2.225 1.00 97.50 89 GLN A C 1
ATOM 707 O O . GLN A 1 89 ? -8.811 10.819 2.075 1.00 97.50 89 GLN A O 1
ATOM 712 N N . TYR A 1 90 ? -7.128 12.324 2.103 1.00 97.25 90 TYR A N 1
ATOM 713 C CA . TYR A 1 90 ? -6.046 11.430 1.692 1.00 97.25 90 TYR A CA 1
ATOM 714 C C . TYR A 1 90 ? -4.935 11.504 2.737 1.00 97.25 90 TYR A C 1
ATOM 716 O O . TYR A 1 90 ? -4.212 12.495 2.825 1.00 97.25 90 TYR A O 1
ATOM 724 N N . GLU A 1 91 ? -4.842 10.467 3.559 1.00 97.88 91 GLU A N 1
ATOM 725 C CA . GLU A 1 91 ? -4.015 10.422 4.759 1.00 97.88 91 GLU A CA 1
ATOM 726 C C . GLU A 1 91 ? -2.827 9.481 4.548 1.00 97.88 91 GLU A C 1
ATOM 728 O O . GLU A 1 91 ? -3.003 8.275 4.373 1.00 97.88 91 GLU A O 1
ATOM 733 N N . SER A 1 92 ? -1.600 10.000 4.565 1.00 97.50 92 SER A N 1
ATOM 734 C CA . SER A 1 92 ? -0.408 9.155 4.434 1.00 97.50 92 SER A CA 1
ATOM 735 C C . SER A 1 92 ? -0.114 8.407 5.740 1.00 97.50 92 SER A C 1
ATOM 737 O O . SER A 1 92 ? 0.280 9.016 6.734 1.00 97.50 92 SER A O 1
ATOM 739 N N . ILE A 1 93 ? -0.232 7.078 5.710 1.00 98.56 93 ILE A N 1
ATOM 740 C CA . ILE A 1 93 ? 0.213 6.169 6.781 1.00 98.56 93 ILE A CA 1
ATOM 741 C C . ILE A 1 93 ? 1.745 6.176 6.865 1.00 98.56 93 ILE A C 1
ATOM 743 O O . ILE A 1 93 ? 2.319 6.242 7.951 1.00 98.56 93 ILE A O 1
ATOM 747 N N . PHE A 1 94 ? 2.409 6.177 5.708 1.00 98.50 94 PHE A N 1
ATOM 748 C CA . PHE A 1 94 ? 3.800 6.598 5.565 1.00 98.50 94 PHE A CA 1
ATOM 749 C C . PHE A 1 94 ? 3.969 7.417 4.286 1.00 98.50 94 PHE A C 1
ATOM 751 O O . PHE A 1 94 ? 3.221 7.242 3.323 1.00 98.50 94 PHE A O 1
ATOM 758 N N . TYR A 1 95 ? 4.962 8.307 4.274 1.00 98.00 95 TYR A N 1
ATOM 759 C CA . TYR A 1 95 ? 5.228 9.218 3.164 1.00 98.00 95 TYR A CA 1
ATOM 760 C C . TYR A 1 95 ? 6.718 9.247 2.823 1.00 98.00 95 TYR A C 1
ATOM 762 O O . TYR A 1 95 ? 7.555 9.522 3.684 1.00 98.00 95 TYR A O 1
ATOM 770 N N . GLY A 1 96 ? 7.045 9.040 1.548 1.00 97.81 96 GLY A N 1
ATOM 771 C CA . GLY A 1 96 ? 8.399 9.213 1.029 1.00 97.81 96 GLY A CA 1
ATOM 772 C C . GLY A 1 96 ? 9.410 8.150 1.468 1.00 97.81 96 GLY A C 1
ATOM 773 O O . GLY A 1 96 ? 10.609 8.436 1.446 1.00 97.81 96 GLY A O 1
ATOM 774 N N . SER A 1 97 ? 8.946 6.959 1.858 1.00 98.50 97 SER A N 1
ATOM 775 C CA . SER A 1 97 ? 9.792 5.819 2.235 1.00 98.50 97 SER A CA 1
ATOM 776 C C . SER A 1 97 ? 10.624 5.367 1.038 1.00 98.50 97 SER A C 1
ATOM 778 O O . SER A 1 97 ? 10.070 5.057 -0.014 1.00 98.50 97 SER A O 1
ATOM 780 N N . GLU A 1 98 ? 11.948 5.362 1.179 1.00 98.38 98 GLU A N 1
ATOM 781 C CA . GLU A 1 98 ? 12.867 5.066 0.078 1.00 98.38 98 GLU A CA 1
ATOM 782 C C . GLU A 1 98 ? 13.117 3.558 -0.068 1.00 98.38 98 GLU A C 1
ATOM 784 O O . GLU A 1 98 ? 13.526 2.891 0.883 1.00 98.38 98 GLU A O 1
ATOM 789 N N . VAL A 1 99 ? 12.905 3.044 -1.279 1.00 98.75 99 VAL A N 1
ATOM 790 C CA . VAL A 1 99 ? 13.239 1.681 -1.704 1.00 98.75 99 VAL A CA 1
ATOM 791 C C . VAL A 1 99 ? 14.415 1.783 -2.687 1.00 98.75 99 VAL A C 1
ATOM 793 O O . VAL A 1 99 ? 14.325 2.566 -3.633 1.00 98.75 99 VAL A O 1
ATOM 796 N N . PRO A 1 100 ? 15.543 1.078 -2.474 1.00 98.62 100 PRO A N 1
ATOM 797 C CA . PRO A 1 100 ? 16.648 1.045 -3.432 1.00 98.62 100 PRO A CA 1
ATOM 798 C C . PRO A 1 100 ? 16.368 0.134 -4.643 1.00 98.62 100 PRO A C 1
ATOM 800 O O . PRO A 1 100 ? 15.592 -0.817 -4.528 1.00 98.62 100 PRO A O 1
ATOM 803 N N . PRO A 1 101 ? 17.072 0.338 -5.776 1.00 98.38 101 PRO A N 1
ATOM 804 C CA . PRO A 1 101 ? 16.994 -0.539 -6.945 1.00 98.38 101 PRO A CA 1
ATOM 805 C C . PRO A 1 101 ? 17.211 -2.019 -6.618 1.00 98.38 101 PRO A C 1
ATOM 807 O O . PRO A 1 101 ? 18.113 -2.367 -5.849 1.00 98.38 101 PRO A O 1
ATOM 810 N N . ALA A 1 102 ? 16.414 -2.883 -7.250 1.00 97.69 102 ALA A N 1
ATOM 811 C CA . ALA A 1 102 ? 16.529 -4.341 -7.214 1.00 97.69 102 ALA A CA 1
ATOM 812 C C . ALA A 1 102 ? 16.647 -4.942 -5.796 1.00 97.69 102 ALA A C 1
ATOM 814 O O . ALA A 1 102 ? 17.296 -5.969 -5.597 1.00 97.69 102 ALA A O 1
ATOM 815 N N . THR A 1 103 ? 16.029 -4.299 -4.800 1.00 97.81 103 THR A N 1
ATOM 816 C CA . THR A 1 103 ? 16.126 -4.678 -3.385 1.00 97.81 103 THR A CA 1
ATOM 817 C C . THR A 1 103 ? 14.738 -4.737 -2.754 1.00 97.81 103 THR A C 1
ATOM 819 O O . THR A 1 103 ? 14.014 -3.746 -2.758 1.00 97.81 103 THR A O 1
ATOM 822 N N . TRP A 1 104 ? 14.376 -5.882 -2.166 1.00 98.50 104 TRP A N 1
ATOM 823 C CA . TRP A 1 104 ? 13.161 -6.001 -1.354 1.00 98.50 104 TRP A CA 1
ATOM 824 C C . TRP A 1 104 ? 13.324 -5.228 -0.039 1.00 98.50 104 TRP A C 1
ATOM 826 O O . TRP A 1 104 ? 14.238 -5.511 0.739 1.00 98.50 104 TRP A O 1
ATOM 836 N N . VAL A 1 105 ? 12.415 -4.291 0.240 1.00 98.62 105 VAL A N 1
ATOM 837 C CA . VAL A 1 105 ? 12.392 -3.503 1.483 1.00 98.62 105 VAL A CA 1
ATOM 838 C C . VAL A 1 105 ? 11.055 -3.676 2.189 1.00 98.62 105 VAL A C 1
ATOM 840 O O . VAL A 1 105 ? 10.010 -3.392 1.610 1.00 98.62 105 VAL A O 1
ATOM 843 N N . THR A 1 106 ? 11.084 -4.091 3.458 1.00 98.69 106 THR A N 1
ATOM 844 C CA . THR A 1 106 ? 9.916 -4.012 4.346 1.00 98.69 106 THR A CA 1
ATOM 845 C C . THR A 1 106 ? 9.779 -2.592 4.883 1.00 98.69 106 THR A C 1
ATOM 847 O O . THR A 1 106 ? 10.689 -2.088 5.543 1.00 98.69 106 THR A O 1
ATOM 850 N N . ILE A 1 107 ? 8.630 -1.968 4.650 1.00 98.75 107 ILE A N 1
ATOM 851 C CA . ILE A 1 107 ? 8.229 -0.705 5.269 1.00 98.75 107 ILE A CA 1
ATOM 852 C C . ILE A 1 107 ? 7.170 -1.038 6.321 1.00 98.75 107 ILE A C 1
ATOM 854 O O . ILE A 1 107 ? 6.198 -1.723 6.018 1.00 98.75 107 ILE A O 1
ATOM 858 N N . GLU A 1 108 ? 7.352 -0.559 7.552 1.00 98.56 108 GLU A N 1
ATOM 859 C CA . GLU A 1 108 ? 6.374 -0.692 8.637 1.00 98.56 108 GLU A CA 1
ATOM 860 C C . GLU A 1 108 ? 6.078 0.687 9.241 1.00 98.56 108 GLU A C 1
ATOM 862 O O . GLU A 1 108 ? 6.989 1.492 9.447 1.00 98.56 108 GLU A O 1
ATOM 867 N N . ALA A 1 109 ? 4.803 0.966 9.510 1.00 98.56 109 ALA A N 1
ATOM 868 C CA . ALA A 1 109 ? 4.343 2.207 10.124 1.00 98.56 109 ALA A CA 1
ATOM 869 C C . ALA A 1 109 ? 3.115 1.960 11.007 1.00 98.56 109 ALA A C 1
ATOM 871 O O . ALA A 1 109 ? 2.277 1.111 10.708 1.00 98.56 109 ALA A O 1
ATOM 872 N N . THR A 1 110 ? 2.977 2.743 12.075 1.00 98.56 110 THR A N 1
ATOM 873 C CA . THR A 1 110 ? 1.790 2.738 12.937 1.00 98.56 110 THR A CA 1
ATOM 874 C C . THR A 1 110 ? 1.006 4.026 12.721 1.00 98.56 110 THR A C 1
ATOM 876 O O . THR A 1 110 ? 1.587 5.110 12.780 1.00 98.56 110 THR A O 1
ATOM 879 N N . TYR A 1 111 ? -0.301 3.916 12.480 1.00 98.69 111 TYR A N 1
ATOM 880 C CA . TYR A 1 111 ? -1.170 5.054 12.173 1.00 98.69 111 TYR A CA 1
ATOM 881 C C . TYR A 1 111 ? -2.563 4.897 12.804 1.00 98.69 111 TYR A C 1
ATOM 883 O O . TYR A 1 111 ? -3.103 3.792 12.895 1.00 98.69 111 TYR A O 1
ATOM 891 N N . THR A 1 112 ? -3.144 6.029 13.206 1.00 98.69 112 THR A N 1
ATOM 892 C CA . THR A 1 112 ? -4.490 6.159 13.782 1.00 98.69 112 THR A CA 1
ATOM 893 C C . THR A 1 112 ? -5.246 7.202 12.961 1.00 98.69 112 THR A C 1
ATOM 895 O O . THR A 1 112 ? -4.908 8.386 13.019 1.00 98.69 112 THR A O 1
ATOM 898 N N . LEU A 1 113 ? -6.271 6.794 12.207 1.00 98.62 113 LEU A N 1
ATOM 899 C CA . LEU A 1 113 ? -7.124 7.751 11.496 1.00 98.62 113 LEU A CA 1
ATOM 900 C C . LEU A 1 113 ? -7.998 8.491 12.50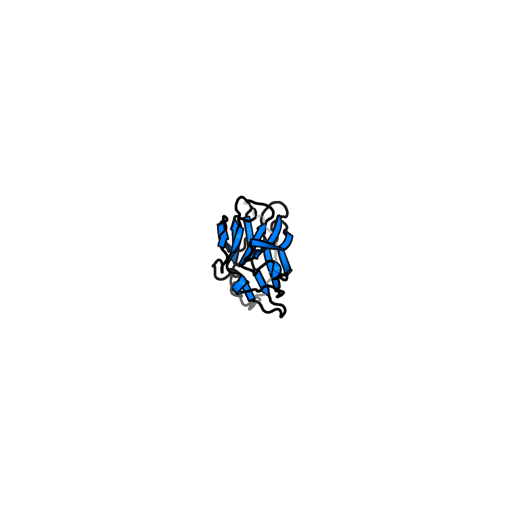9 1.00 98.62 113 LEU A C 1
ATOM 902 O O . LEU A 1 113 ? -8.774 7.853 13.212 1.00 98.62 113 LEU A O 1
ATOM 906 N N . ASN A 1 114 ? -7.937 9.820 12.555 1.00 97.94 114 ASN A N 1
ATOM 907 C CA . ASN A 1 114 ? -8.854 10.597 13.386 1.00 97.94 114 ASN A CA 1
ATOM 908 C C . ASN A 1 114 ? -10.241 10.684 12.723 1.00 97.94 114 ASN A C 1
ATOM 910 O O . ASN A 1 114 ? -10.350 11.175 11.597 1.00 97.94 114 ASN A O 1
ATOM 914 N N . SER A 1 115 ? -11.310 10.292 13.423 1.00 97.62 115 SER A N 1
ATOM 915 C CA . SER A 1 115 ? -12.678 10.271 12.867 1.00 97.62 115 SER A CA 1
ATOM 916 C C . SER A 1 115 ? -13.211 11.641 12.419 1.00 97.62 115 SER A C 1
ATOM 918 O O . SER A 1 115 ? -14.135 11.724 11.598 1.00 97.62 115 SER A O 1
ATOM 920 N N . SER A 1 116 ? -12.606 12.748 12.868 1.00 97.56 116 SER A N 1
ATOM 921 C CA . SER A 1 116 ? -12.922 14.078 12.332 1.00 97.56 116 SER A CA 1
ATOM 922 C C . SER A 1 116 ? -12.551 14.226 10.847 1.00 97.56 116 SER A C 1
ATOM 924 O O . SER A 1 116 ? -13.262 14.944 10.137 1.00 97.56 116 SER A O 1
ATOM 926 N N . ASN A 1 117 ? -11.587 13.453 10.331 1.00 97.62 117 ASN A N 1
ATOM 927 C CA . ASN A 1 117 ? -11.216 13.404 8.907 1.00 97.62 117 ASN A CA 1
ATOM 928 C C . ASN A 1 117 ? -12.061 12.396 8.096 1.00 97.62 117 ASN A C 1
ATOM 930 O O . ASN A 1 117 ? -11.955 12.343 6.871 1.00 97.62 117 ASN A O 1
ATOM 934 N N . GLY A 1 118 ? -12.971 11.662 8.748 1.00 98.00 118 GLY A N 1
ATOM 935 C CA . GLY A 1 118 ? -13.852 10.662 8.136 1.00 98.00 118 GLY A CA 1
ATOM 936 C C . GLY A 1 118 ? -13.604 9.254 8.672 1.00 98.00 118 GLY A C 1
ATOM 937 O O . GLY A 1 118 ? -12.797 9.053 9.574 1.00 98.00 118 GLY A O 1
ATOM 938 N N . ASN A 1 119 ? -14.308 8.281 8.098 1.00 98.44 119 ASN A N 1
ATOM 939 C CA . ASN A 1 119 ? -14.000 6.861 8.284 1.00 98.44 119 ASN A CA 1
ATOM 940 C C . ASN A 1 119 ? -13.075 6.392 7.149 1.00 98.44 119 ASN A C 1
ATOM 942 O O . ASN A 1 119 ? -13.050 7.059 6.111 1.00 98.44 119 ASN A O 1
ATOM 946 N N . PRO A 1 120 ? -12.356 5.265 7.298 1.00 98.56 120 PRO A N 1
ATOM 947 C CA . PRO A 1 120 ? -11.657 4.622 6.183 1.00 98.56 120 PRO A CA 1
ATOM 948 C C . PRO A 1 120 ? -12.613 4.349 5.006 1.00 98.56 120 PRO A C 1
ATOM 950 O O . PRO A 1 120 ? -13.811 4.181 5.234 1.00 98.56 120 PRO A O 1
ATOM 953 N N . SER A 1 121 ? -12.101 4.319 3.773 1.00 98.56 121 SER A N 1
ATOM 954 C CA . SER A 1 121 ? -12.833 3.787 2.608 1.00 98.56 121 SER A CA 1
ATOM 955 C C . SER A 1 121 ? -11.943 2.942 1.699 1.00 98.56 121 SER A C 1
ATOM 957 O O . SER A 1 121 ? -12.262 1.807 1.374 1.00 98.56 121 SER A O 1
ATOM 959 N N . ASP A 1 122 ? -10.771 3.458 1.332 1.00 98.50 122 ASP A N 1
ATOM 960 C CA . ASP A 1 122 ? -9.860 2.787 0.401 1.00 98.50 122 ASP A CA 1
ATOM 961 C C . ASP A 1 122 ? -8.418 2.993 0.854 1.00 98.50 122 ASP A C 1
ATOM 963 O O . ASP A 1 122 ? -8.104 3.992 1.502 1.00 98.50 122 ASP A O 1
ATOM 967 N N . ILE A 1 123 ? -7.514 2.092 0.487 1.00 98.62 123 ILE A N 1
ATOM 968 C CA . ILE A 1 123 ? -6.079 2.244 0.743 1.00 98.62 123 ILE A CA 1
ATOM 969 C C . ILE A 1 123 ? -5.284 1.902 -0.515 1.00 98.62 123 ILE A C 1
ATOM 971 O O . ILE A 1 123 ? -5.648 0.994 -1.258 1.00 98.62 123 ILE A O 1
ATOM 975 N N . TYR A 1 124 ? -4.209 2.638 -0.789 1.00 98.44 124 TYR A N 1
ATOM 976 C CA . TYR A 1 124 ? -3.411 2.425 -1.996 1.00 98.44 124 TYR A CA 1
ATOM 977 C C . TYR A 1 124 ? -1.921 2.696 -1.773 1.00 98.44 124 TYR A C 1
ATOM 979 O O . TYR A 1 124 ? -1.533 3.505 -0.925 1.00 98.44 124 TYR A O 1
ATOM 987 N N . ILE A 1 125 ? -1.083 1.993 -2.540 1.00 97.69 125 ILE A N 1
ATOM 988 C CA . ILE A 1 125 ? 0.381 2.122 -2.515 1.00 97.69 125 ILE A CA 1
ATOM 989 C C . ILE A 1 125 ? 0.797 2.925 -3.744 1.00 97.69 125 ILE A C 1
ATOM 991 O O . ILE A 1 125 ? 0.622 2.460 -4.870 1.00 97.69 125 ILE A O 1
ATOM 995 N N . GLU A 1 126 ? 1.352 4.120 -3.553 1.00 94.31 126 GLU A N 1
ATOM 996 C CA . GLU A 1 126 ? 1.772 5.003 -4.650 1.00 94.31 126 GLU A CA 1
ATOM 997 C C . GLU A 1 126 ? 3.295 5.215 -4.656 1.00 94.31 126 GLU A C 1
ATOM 999 O O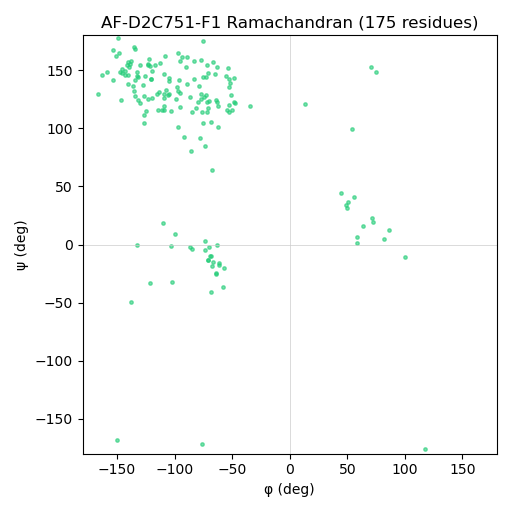 . GLU A 1 126 ? 3.871 5.585 -3.628 1.00 94.31 126 GLU A O 1
ATOM 1004 N N . PRO A 1 127 ? 3.978 5.036 -5.799 1.00 96.50 127 PRO A N 1
ATOM 1005 C CA . PRO A 1 127 ? 5.294 5.617 -5.996 1.00 96.50 127 PRO A CA 1
ATOM 1006 C C . PRO A 1 127 ? 5.177 7.121 -6.274 1.00 96.50 127 PRO A C 1
ATOM 1008 O O . PRO A 1 127 ? 4.296 7.585 -6.997 1.00 96.50 127 PRO A O 1
ATOM 1011 N N . GLN A 1 128 ? 6.139 7.892 -5.770 1.00 95.19 128 GLN A N 1
ATOM 1012 C CA . GLN A 1 128 ? 6.306 9.313 -6.102 1.00 95.19 128 GLN A CA 1
ATOM 1013 C C . GLN A 1 128 ? 6.876 9.524 -7.525 1.00 95.19 128 GLN A C 1
ATOM 1015 O O . GLN A 1 128 ? 6.952 10.658 -7.996 1.00 95.19 128 GLN A O 1
ATOM 1020 N N . THR A 1 129 ? 7.237 8.437 -8.217 1.00 92.62 129 THR A N 1
ATOM 1021 C CA . THR A 1 129 ? 7.630 8.395 -9.632 1.00 92.62 129 THR A CA 1
ATOM 1022 C C . THR A 1 129 ? 6.528 7.694 -10.432 1.00 92.62 129 THR A C 1
ATOM 1024 O O . THR A 1 129 ? 6.231 6.534 -10.166 1.00 92.62 129 THR A O 1
ATOM 1027 N N . SER A 1 130 ? 5.917 8.376 -11.404 1.00 90.94 130 SER A N 1
ATOM 1028 C CA . SER A 1 130 ? 4.873 7.801 -12.267 1.00 90.94 130 SER A CA 1
ATOM 1029 C C . SER A 1 130 ? 5.441 7.004 -13.446 1.00 90.94 130 SER A C 1
ATOM 1031 O O . SER A 1 130 ? 6.570 7.242 -13.876 1.00 90.94 130 SER A O 1
ATOM 1033 N N . GLY A 1 131 ? 4.638 6.093 -14.007 1.00 94.50 131 GLY A N 1
ATOM 1034 C CA . GLY A 1 131 ? 4.994 5.317 -15.200 1.00 94.50 131 GLY A CA 1
ATOM 1035 C C . GLY A 1 131 ? 6.046 4.226 -14.974 1.00 94.50 131 GLY A C 1
ATOM 1036 O O . GLY A 1 131 ? 6.672 3.792 -15.938 1.00 94.50 131 GLY A O 1
ATOM 1037 N N . ILE A 1 132 ? 6.243 3.803 -13.723 1.00 96.81 132 ILE A N 1
ATOM 1038 C CA . ILE A 1 132 ? 7.167 2.729 -13.333 1.00 96.81 132 ILE A CA 1
ATOM 1039 C C . ILE A 1 132 ? 6.450 1.385 -13.174 1.00 96.81 132 ILE A C 1
ATOM 1041 O O . ILE A 1 132 ? 5.223 1.329 -13.004 1.00 96.81 132 ILE A O 1
ATOM 1045 N N . VAL A 1 133 ? 7.242 0.313 -13.127 1.00 98.06 133 VAL A N 1
ATOM 1046 C CA . VAL A 1 133 ? 6.805 -1.001 -12.640 1.00 98.06 133 VAL A CA 1
ATOM 1047 C C . VAL A 1 133 ? 7.381 -1.237 -11.248 1.00 98.06 133 VAL A C 1
ATOM 1049 O O . VAL A 1 133 ? 8.587 -1.111 -11.032 1.00 98.06 133 VAL A O 1
ATOM 1052 N N . PHE A 1 134 ? 6.523 -1.617 -10.305 1.00 98.56 134 PHE A N 1
ATOM 1053 C CA . PHE A 1 134 ? 6.945 -2.084 -8.988 1.00 98.56 134 PHE A CA 1
ATOM 1054 C C . PHE A 1 134 ? 6.186 -3.350 -8.594 1.00 98.56 134 PHE A C 1
ATOM 1056 O O . PHE A 1 134 ? 5.221 -3.754 -9.244 1.00 98.56 134 PHE A O 1
ATOM 1063 N N . TYR A 1 135 ? 6.657 -3.987 -7.534 1.00 98.81 135 TYR A N 1
ATOM 1064 C CA . TYR A 1 135 ? 6.125 -5.230 -7.004 1.00 98.81 135 TYR A CA 1
ATOM 1065 C C . TYR A 1 135 ? 5.945 -5.063 -5.499 1.00 98.81 135 TYR A C 1
ATOM 1067 O O . TYR A 1 135 ? 6.763 -4.400 -4.851 1.00 98.81 135 TYR A O 1
ATOM 1075 N N . PHE A 1 136 ? 4.894 -5.652 -4.936 1.00 98.75 136 PHE A N 1
ATOM 1076 C CA . PHE A 1 136 ? 4.748 -5.729 -3.488 1.00 98.75 136 PHE A CA 1
ATOM 1077 C C . PHE A 1 136 ? 4.185 -7.069 -3.015 1.00 98.75 136 PHE A C 1
ATOM 1079 O O . PHE A 1 136 ? 3.562 -7.815 -3.772 1.00 98.75 136 PHE A O 1
ATOM 1086 N N . ASP A 1 137 ? 4.472 -7.366 -1.753 1.00 98.62 137 ASP A N 1
ATOM 1087 C CA . ASP A 1 137 ? 4.229 -8.643 -1.086 1.00 98.62 137 ASP A CA 1
ATOM 1088 C C . ASP A 1 137 ? 4.071 -8.418 0.434 1.00 98.62 137 ASP A C 1
ATOM 1090 O O . ASP A 1 137 ? 4.372 -7.330 0.939 1.00 98.62 137 ASP A O 1
ATOM 1094 N N . ASP A 1 138 ? 3.590 -9.428 1.165 1.00 98.38 138 ASP A N 1
ATOM 1095 C CA . ASP A 1 138 ? 3.380 -9.431 2.620 1.00 98.38 138 ASP A CA 1
ATOM 1096 C C . ASP A 1 138 ? 2.708 -8.142 3.142 1.00 98.38 138 ASP A C 1
ATOM 1098 O O . ASP A 1 138 ? 3.121 -7.567 4.155 1.00 98.38 138 ASP A O 1
ATOM 1102 N N . PHE A 1 139 ? 1.660 -7.661 2.463 1.00 98.81 139 PHE A N 1
ATOM 1103 C CA . PHE A 1 139 ? 0.882 -6.535 2.981 1.00 98.81 139 PHE A CA 1
ATOM 1104 C C . PHE A 1 139 ? 0.071 -7.011 4.187 1.00 98.81 139 PHE A C 1
ATOM 1106 O O . PHE A 1 139 ? -0.772 -7.903 4.071 1.00 98.81 139 PHE A O 1
ATOM 1113 N N . VAL A 1 140 ? 0.331 -6.437 5.360 1.00 98.88 140 VAL A N 1
ATOM 1114 C CA . VAL A 1 140 ? -0.246 -6.870 6.637 1.00 98.88 140 VAL A CA 1
ATOM 1115 C C . VAL A 1 140 ? -0.718 -5.666 7.439 1.00 98.88 140 VAL A C 1
ATOM 1117 O O . VAL A 1 140 ? 0.041 -4.727 7.668 1.00 98.88 140 VAL A O 1
ATOM 1120 N N . ILE A 1 141 ? -1.942 -5.746 7.962 1.00 98.88 141 ILE A N 1
ATOM 1121 C CA . ILE A 1 141 ? -2.466 -4.822 8.972 1.00 98.88 141 ILE A CA 1
ATOM 1122 C C . ILE A 1 141 ? -2.691 -5.591 10.277 1.00 98.88 141 ILE A C 1
ATOM 1124 O O . ILE A 1 141 ? -3.327 -6.651 10.283 1.00 98.88 141 ILE A O 1
ATOM 1128 N N . LYS A 1 142 ? -2.193 -5.048 11.392 1.00 98.94 142 LYS A N 1
ATOM 1129 C CA . LYS A 1 142 ? -2.402 -5.559 12.757 1.00 98.94 142 LYS A CA 1
ATOM 1130 C C . LYS A 1 142 ? -3.081 -4.506 13.627 1.00 98.94 142 LYS A C 1
ATOM 1132 O O . LYS A 1 142 ? -2.759 -3.326 13.511 1.00 98.94 142 LYS A O 1
ATOM 1137 N N . ASP A 1 143 ? -3.980 -4.935 14.508 1.00 98.69 143 ASP A N 1
ATOM 1138 C CA . ASP A 1 143 ? -4.524 -4.081 15.574 1.00 98.69 143 ASP A CA 1
ATOM 1139 C C . ASP A 1 143 ? -3.519 -3.878 16.731 1.00 98.69 143 ASP A C 1
ATOM 1141 O O . ASP A 1 143 ? -2.446 -4.487 16.756 1.00 98.69 143 ASP A O 1
ATOM 1145 N N . GLU A 1 144 ? -3.870 -3.040 17.715 1.00 97.31 144 GLU A N 1
ATOM 1146 C CA . GLU A 1 144 ? -3.038 -2.743 18.899 1.00 97.31 144 GLU A CA 1
ATOM 1147 C C . GLU A 1 144 ? -2.644 -3.982 19.730 1.00 97.31 144 GLU A C 1
ATOM 1149 O O . GLU A 1 144 ? -1.668 -3.934 20.479 1.00 97.31 144 GLU A O 1
ATOM 1154 N N . SER A 1 145 ? -3.364 -5.106 19.604 1.00 97.94 145 SER A N 1
ATOM 1155 C CA . SER A 1 145 ? -3.016 -6.373 20.268 1.00 97.94 145 SER A CA 1
ATOM 1156 C C . SER A 1 145 ? -2.005 -7.217 19.478 1.00 97.94 145 SER A C 1
ATOM 1158 O O . SER A 1 145 ? -1.567 -8.268 19.950 1.00 97.94 145 SER A O 1
ATOM 1160 N N . GLY A 1 146 ? -1.628 -6.772 18.275 1.00 97.94 146 GLY A N 1
ATOM 1161 C CA . GLY A 1 146 ? -0.778 -7.500 17.334 1.00 97.94 146 GLY A CA 1
ATOM 1162 C C . GLY A 1 146 ? -1.528 -8.544 16.501 1.00 97.94 146 GLY A C 1
ATOM 1163 O O . GLY A 1 146 ? -0.898 -9.271 15.728 1.00 97.94 146 GLY A O 1
ATOM 1164 N N . LYS A 1 147 ? -2.859 -8.636 16.626 1.00 98.56 147 LYS A N 1
ATOM 1165 C CA . LYS A 1 147 ? -3.681 -9.549 15.830 1.00 98.56 147 LYS A CA 1
ATOM 1166 C C . LYS A 1 147 ? -3.768 -9.029 14.396 1.00 98.56 147 LYS A C 1
ATOM 1168 O O . LYS A 1 147 ? -4.152 -7.887 14.163 1.00 98.56 147 LYS A O 1
ATOM 1173 N N . VAL A 1 148 ? -3.467 -9.900 13.433 1.00 98.81 148 VAL A N 1
ATOM 1174 C CA . VAL A 1 148 ? -3.661 -9.627 12.003 1.00 98.81 148 VAL A CA 1
ATOM 1175 C C . VAL A 1 148 ? -5.154 -9.455 11.713 1.00 98.81 148 VAL A C 1
ATOM 1177 O O . VAL A 1 148 ? -5.951 -10.348 12.016 1.00 98.81 148 VAL A O 1
ATOM 1180 N N . VAL A 1 149 ? -5.521 -8.314 11.129 1.00 98.75 149 VAL A N 1
ATOM 1181 C CA . VAL A 1 149 ? -6.885 -8.028 10.650 1.00 98.75 149 VAL A CA 1
ATOM 1182 C C . VAL A 1 149 ? -6.996 -8.180 9.133 1.00 98.75 149 VAL A C 1
ATOM 1184 O O . VAL A 1 149 ? -8.025 -8.649 8.659 1.00 98.75 149 VAL A O 1
ATOM 1187 N N . LEU A 1 150 ? -5.922 -7.891 8.391 1.00 98.81 150 LEU A N 1
ATOM 1188 C CA . LEU A 1 150 ? -5.800 -8.122 6.950 1.00 98.81 150 LEU A CA 1
ATOM 1189 C C . LEU A 1 150 ? -4.385 -8.629 6.632 1.00 98.81 150 LEU A C 1
ATOM 1191 O O . LEU A 1 150 ? -3.410 -8.119 7.187 1.00 98.81 150 LEU A O 1
ATOM 1195 N N . LYS A 1 151 ? -4.279 -9.620 5.741 1.00 98.62 151 LYS A N 1
ATOM 1196 C CA . LYS A 1 151 ? -3.035 -10.044 5.087 1.00 98.62 151 LYS A CA 1
ATOM 1197 C C . LYS A 1 151 ? -3.315 -10.280 3.604 1.00 98.62 151 LYS A C 1
ATOM 1199 O O . LYS A 1 151 ? -4.303 -10.943 3.301 1.00 98.62 151 LYS A O 1
ATOM 1204 N N . THR A 1 152 ? -2.425 -9.817 2.729 1.00 98.69 152 THR A N 1
ATOM 1205 C CA . THR A 1 152 ? -2.305 -10.323 1.356 1.00 98.69 152 THR A CA 1
ATOM 1206 C C . THR A 1 152 ? -0.859 -10.738 1.073 1.00 98.69 152 THR A C 1
ATOM 1208 O O . THR A 1 152 ? 0.067 -9.969 1.330 1.00 98.69 152 THR A O 1
ATOM 1211 N N . ASP A 1 153 ? -0.686 -11.962 0.584 1.00 98.06 153 ASP A N 1
ATOM 1212 C CA . ASP A 1 153 ? 0.581 -12.634 0.262 1.00 98.06 153 ASP A CA 1
ATOM 1213 C C . ASP A 1 153 ? 0.588 -13.307 -1.118 1.00 98.06 153 ASP A C 1
ATOM 1215 O O . ASP A 1 153 ? 1.582 -13.904 -1.499 1.00 98.06 153 ASP A O 1
ATOM 1219 N N . PHE A 1 154 ? -0.514 -13.230 -1.872 1.00 98.44 154 PHE A N 1
ATOM 1220 C CA . PHE A 1 154 ? -0.626 -13.622 -3.284 1.00 98.44 154 PHE A CA 1
ATOM 1221 C C . PHE A 1 154 ? -0.285 -15.089 -3.626 1.00 98.44 154 PHE A C 1
ATOM 1223 O O . PHE A 1 154 ? -0.411 -15.497 -4.783 1.00 98.44 154 PHE A O 1
ATOM 1230 N N . GLU A 1 155 ? 0.067 -15.925 -2.644 1.00 97.62 155 GLU A N 1
ATOM 1231 C CA . GLU A 1 155 ? 0.507 -17.312 -2.836 1.00 97.62 155 GLU A CA 1
ATOM 1232 C C . GLU A 1 155 ? -0.581 -18.224 -3.421 1.00 97.62 155 GLU A C 1
ATOM 1234 O O . GLU A 1 155 ? -0.284 -19.199 -4.120 1.00 97.62 155 GLU A O 1
ATOM 1239 N N . ASP A 1 156 ? -1.859 -17.883 -3.237 1.00 96.62 156 ASP A N 1
ATOM 1240 C CA . ASP A 1 156 ? -2.979 -18.555 -3.910 1.00 96.62 156 ASP A CA 1
ATOM 1241 C C . ASP A 1 156 ? -3.064 -18.252 -5.423 1.00 96.62 156 ASP A C 1
ATOM 1243 O O . ASP A 1 156 ? -3.702 -18.999 -6.166 1.00 96.62 156 ASP A O 1
ATOM 1247 N N . GLY A 1 157 ? -2.330 -17.248 -5.915 1.00 97.25 157 GLY A N 1
ATOM 1248 C CA . GLY A 1 157 ? -2.332 -16.807 -7.310 1.00 97.25 157 GLY A CA 1
ATOM 1249 C C . GLY A 1 157 ? -3.424 -15.793 -7.660 1.00 97.25 157 GLY A C 1
ATOM 1250 O O . GLY A 1 157 ? -3.659 -15.581 -8.847 1.00 97.25 157 GLY A O 1
ATOM 1251 N N . THR A 1 158 ? -4.096 -15.200 -6.672 1.00 98.38 158 THR A N 1
ATOM 1252 C CA . THR A 1 158 ? -5.140 -14.178 -6.853 1.00 98.38 158 THR A CA 1
ATOM 1253 C C . THR A 1 158 ? -4.693 -12.821 -6.321 1.00 98.38 158 THR A C 1
ATOM 1255 O O . THR A 1 158 ? -3.863 -12.736 -5.421 1.00 98.38 158 THR A O 1
ATOM 1258 N N . GLU A 1 159 ? -5.277 -11.736 -6.824 1.00 98.38 159 GLU A N 1
ATOM 1259 C CA . GLU A 1 159 ? -4.972 -10.370 -6.381 1.00 98.38 159 GLU A CA 1
ATOM 1260 C C . GLU A 1 159 ? -5.478 -10.062 -4.951 1.00 98.38 159 GLU A C 1
ATOM 1262 O O . GLU A 1 159 ? -5.262 -8.964 -4.446 1.00 98.38 159 GLU A O 1
ATOM 1267 N N . GLN A 1 160 ? -6.157 -11.010 -4.287 1.00 98.44 160 GLN A N 1
ATOM 1268 C CA . GLN A 1 160 ? -6.582 -10.951 -2.877 1.00 98.44 160 GLN A CA 1
ATOM 1269 C C . GLN A 1 160 ? -7.300 -9.642 -2.458 1.00 98.44 160 GLN A C 1
ATOM 1271 O O . GLN A 1 160 ? -7.184 -9.192 -1.321 1.00 98.44 160 GLN A O 1
ATOM 1276 N N . GLY A 1 161 ? -8.078 -9.044 -3.368 1.00 98.00 161 GLY A N 1
ATOM 1277 C CA . GLY A 1 161 ? -8.857 -7.814 -3.140 1.00 98.00 161 GLY A CA 1
ATOM 1278 C C . GLY A 1 161 ? -8.216 -6.531 -3.680 1.00 98.00 161 GLY A C 1
ATOM 1279 O O . GLY A 1 161 ? -8.893 -5.508 -3.778 1.00 98.00 161 GLY A O 1
ATOM 1280 N N . TRP A 1 162 ? -6.950 -6.582 -4.100 1.00 98.69 162 TRP A N 1
ATOM 1281 C CA . TRP A 1 162 ? -6.310 -5.477 -4.809 1.00 98.69 162 TRP A CA 1
ATOM 1282 C C . TRP A 1 162 ? -6.840 -5.349 -6.240 1.00 98.69 162 TRP A C 1
ATOM 1284 O O . TRP A 1 162 ? -7.122 -6.337 -6.916 1.00 98.69 162 TRP A O 1
ATOM 1294 N N . LEU A 1 163 ? -6.956 -4.109 -6.713 1.00 98.50 163 LEU A N 1
ATOM 1295 C CA . LEU A 1 163 ? -7.445 -3.734 -8.038 1.00 98.50 163 LEU A CA 1
ATOM 1296 C C . LEU A 1 163 ? -6.615 -2.571 -8.606 1.00 98.50 163 LEU A C 1
ATOM 1298 O O . LEU A 1 163 ? -6.155 -1.693 -7.878 1.00 98.50 163 LEU A O 1
ATOM 1302 N N . GLY A 1 164 ? -6.421 -2.548 -9.925 1.00 97.69 164 GLY A N 1
ATOM 1303 C CA . GLY A 1 164 ? -5.721 -1.458 -10.606 1.00 97.69 164 GLY A CA 1
ATOM 1304 C C . GLY A 1 164 ? -6.637 -0.259 -10.860 1.00 97.69 164 GLY A C 1
ATOM 1305 O O . GLY A 1 164 ? -7.589 -0.356 -11.635 1.00 97.69 164 GLY A O 1
ATOM 1306 N N . ASN A 1 165 ? -6.330 0.898 -10.273 1.00 97.19 165 ASN A N 1
ATOM 1307 C CA . ASN A 1 165 ? -7.010 2.158 -10.580 1.00 97.19 165 ASN A CA 1
ATOM 1308 C C . ASN A 1 165 ? -6.246 2.882 -11.696 1.00 97.19 165 AS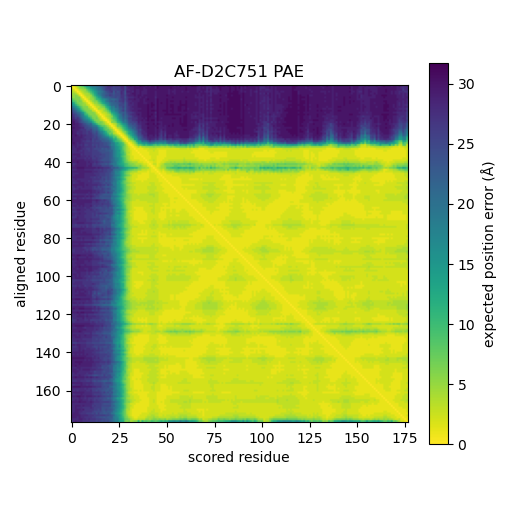N A C 1
ATOM 1310 O O . ASN A 1 165 ? -5.274 3.575 -11.428 1.00 97.19 165 ASN A O 1
ATOM 1314 N N . GLY A 1 166 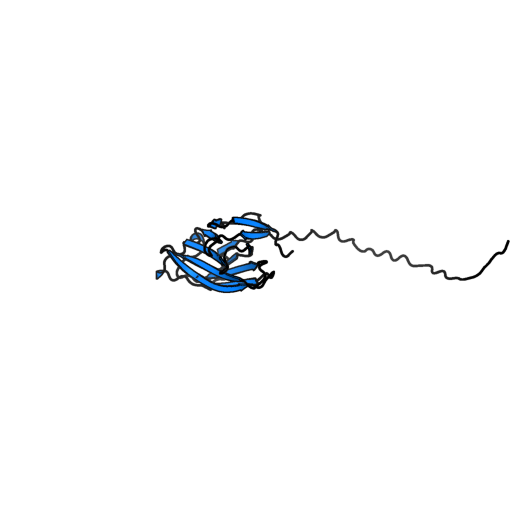? -6.608 2.681 -12.965 1.00 96.12 166 GLY A N 1
ATOM 1315 C CA . GLY A 1 166 ? -5.846 3.259 -14.088 1.00 96.12 166 GLY A CA 1
ATOM 1316 C C . GLY A 1 166 ? -4.402 2.737 -14.217 1.00 96.12 166 GLY A C 1
ATOM 1317 O O . GLY A 1 166 ? -3.601 3.346 -14.924 1.00 96.12 166 GLY A O 1
ATOM 1318 N N . ALA A 1 167 ? -4.108 1.627 -13.540 1.00 97.31 167 ALA A N 1
ATOM 1319 C CA . ALA A 1 167 ? -2.889 0.829 -13.585 1.00 97.31 167 ALA A CA 1
ATOM 1320 C C . ALA A 1 167 ? -3.247 -0.607 -13.990 1.00 97.31 167 ALA A C 1
ATOM 1322 O O . ALA A 1 167 ? -4.390 -1.034 -13.801 1.00 97.31 167 ALA A O 1
ATOM 1323 N N . THR A 1 168 ? -2.274 -1.368 -14.486 1.00 98.12 168 THR A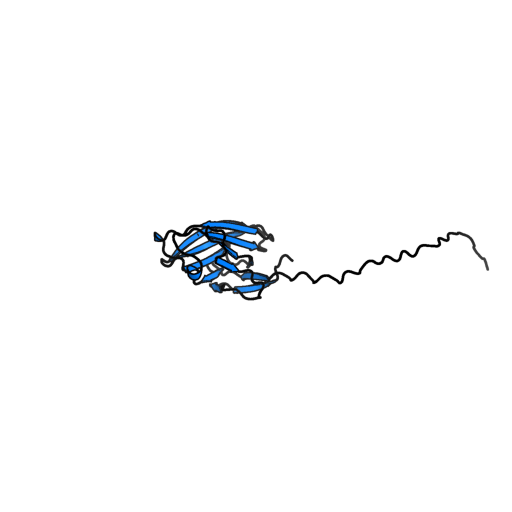 N 1
ATOM 1324 C CA . THR A 1 168 ? -2.426 -2.820 -14.669 1.00 98.12 168 THR A CA 1
ATOM 1325 C C . THR A 1 168 ? -1.811 -3.525 -13.467 1.00 98.12 168 THR A C 1
ATOM 1327 O O . THR A 1 168 ? -0.685 -3.211 -13.083 1.00 98.12 168 THR A O 1
ATOM 1330 N N . ILE A 1 169 ? -2.529 -4.482 -12.881 1.00 98.50 169 ILE A N 1
ATOM 1331 C CA . ILE A 1 169 ? -1.997 -5.357 -11.830 1.00 98.50 169 ILE A CA 1
ATOM 1332 C C . ILE A 1 169 ? -2.102 -6.820 -12.252 1.00 98.50 169 ILE A C 1
ATOM 1334 O O . ILE A 1 169 ? -2.959 -7.172 -13.063 1.00 98.50 169 ILE A O 1
ATOM 1338 N N . SER A 1 170 ? -1.223 -7.660 -11.713 1.00 98.62 170 SER A N 1
ATOM 1339 C CA . SER A 1 170 ? -1.269 -9.114 -11.902 1.00 98.62 170 SER A CA 1
ATOM 1340 C C . SER A 1 170 ? -0.413 -9.813 -10.854 1.00 98.62 170 SER A C 1
ATOM 1342 O O . SER A 1 170 ? 0.644 -9.295 -10.486 1.00 98.62 170 SER A O 1
ATOM 1344 N N . VAL A 1 171 ? -0.825 -11.000 -10.415 1.00 98.69 171 VAL A N 1
ATOM 1345 C CA . VAL A 1 171 ? 0.047 -11.868 -9.614 1.00 98.69 171 VAL A CA 1
ATOM 1346 C C . VAL A 1 171 ? 1.065 -12.563 -10.518 1.00 98.69 171 VAL A C 1
ATOM 1348 O O . VAL A 1 171 ? 0.711 -13.167 -11.532 1.00 98.69 171 VAL A O 1
ATOM 1351 N N . VAL A 1 172 ? 2.338 -12.485 -10.139 1.00 98.38 172 VAL A N 1
ATOM 1352 C CA . VAL A 1 172 ? 3.482 -13.083 -10.847 1.00 98.38 172 VAL A CA 1
ATOM 1353 C C . VAL A 1 172 ? 4.418 -13.764 -9.849 1.00 98.38 172 VAL A C 1
ATOM 1355 O O . VAL A 1 172 ? 4.264 -13.581 -8.647 1.00 98.38 172 VAL A O 1
ATOM 1358 N N . TYR A 1 173 ? 5.396 -14.534 -10.325 1.00 97.75 173 TYR A N 1
ATOM 1359 C CA . TYR A 1 173 ? 6.485 -15.005 -9.463 1.00 97.75 173 TYR A CA 1
ATOM 1360 C C . TYR A 1 173 ? 7.426 -13.853 -9.076 1.00 97.75 173 TYR A C 1
ATOM 1362 O O . TYR A 1 173 ? 7.614 -12.924 -9.865 1.00 97.75 173 TYR A O 1
ATOM 1370 N N . ASP A 1 174 ? 8.006 -13.922 -7.875 1.00 96.50 174 ASP A N 1
ATOM 1371 C CA . ASP A 1 174 ? 8.981 -12.954 -7.353 1.00 96.50 174 ASP A CA 1
ATOM 1372 C C . ASP A 1 174 ? 10.148 -12.746 -8.349 1.00 96.50 174 ASP A C 1
ATOM 1374 O O . ASP A 1 174 ? 10.851 -13.708 -8.668 1.00 96.50 174 ASP A O 1
ATOM 1378 N N . PRO A 1 175 ? 10.380 -11.516 -8.854 1.00 92.44 175 PRO A N 1
ATOM 1379 C CA . PRO A 1 175 ? 11.430 -11.241 -9.839 1.00 92.44 175 PRO A CA 1
ATOM 1380 C C . PRO A 1 175 ? 12.859 -11.370 -9.281 1.00 92.44 175 PRO A C 1
ATOM 1382 O O . PRO A 1 175 ? 13.814 -11.313 -10.054 1.00 92.44 175 PRO A O 1
ATOM 1385 N N . ALA A 1 176 ? 13.029 -11.517 -7.962 1.00 91.62 176 ALA A N 1
ATOM 1386 C CA . ALA A 1 176 ? 14.331 -11.590 -7.298 1.00 91.62 176 ALA A CA 1
ATOM 1387 C C . ALA A 1 176 ? 14.800 -13.022 -6.946 1.00 91.62 176 ALA A C 1
ATOM 1389 O O . ALA A 1 176 ? 15.786 -13.153 -6.211 1.00 91.62 176 ALA A O 1
ATOM 1390 N N . GLN A 1 177 ? 14.112 -14.071 -7.427 1.00 82.94 177 GLN A N 1
ATOM 1391 C CA . GLN A 1 177 ? 14.399 -15.492 -7.131 1.00 82.94 177 GLN A CA 1
ATOM 1392 C C . GLN A 1 177 ? 15.139 -16.228 -8.258 1.00 82.94 177 GLN A C 1
ATOM 1394 O O . GLN A 1 177 ? 14.820 -15.995 -9.445 1.00 82.94 177 GLN A O 1
#

Organism: Thermotoga petrophila (strain ATCC BAA-489 / DSM 13996 / JCM 10882 / RKU-10) (NCBI:txid590168)

Foldseek 3Di:
DDDDDDDDDDDDDDDDPPPPPPPDDPPPPPQQFKWKKKQAAQDFVQTKKFFACLQQDWAQFKKKKKKKKAFQDPAKWFKWKWWAFPQRDIHTQDGRHTDGHGDIDMDMGMDHHHCVNHITTMIGMTIPDGRGMMIMAFTFMAGPVRDTRDTDGCRVQDPRRMDGRNIDMGMDGDPND

Nearest PDB structures (foldseek):
  4xuo-assembly2_B  TM=7.607E-01  e=3.367E-06  Paenibacillus barcinonensis
  4xup-assembly1_A  TM=6.985E-01  e=1.854E-04  Paenibacillus barcinonensis
  1gui-assembly1_A  TM=7.063E-01  e=1.403E-04  Thermotoga maritima
  2zex-assembly1_A  TM=6.336E-01  e=1.817E-03  Caldanaerobius polysaccharolyticus
  2zew-assembly1_B  TM=6.007E-01  e=1.718E-03  Caldanaerobius polysaccharolyticus

Sequence (177 aa):
MKKWFLLSVLGVFAFLIILSGCVSAPGTEGALNKVLKVETGDQGWKTAWFYDIENYINADATYTYSVRIYHEEATSVKFNLTLKTTKDQYESIFYGSEVPPATWVTIEATYTLNSSNGNPSDIYIEPQTSGIVFYFDDFVIKDESGKVVLKTDFEDGTEQGWLGNGATISVVYDPAQ

Secondary structure (DSSP, 8-state):
---------------------------------EEEEEE--SSTTSSEEEE-GGGT--TT-EEEEEEEEEE--SS-EEEEEEEEETTS-EEEEEEEEEE-TT--EEEEEEEE--GGG--EEEEEEEESSSS-EEEEEEEEEEETTS-EEEEE--TTSS-TTEEESSSEEEEEE-TT-

Solvent-accessible surface area (backbone atoms only — not comparable to full-atom values): 10089 Å² total; per-residue (Å²): 134,86,87,88,80,90,86,79,91,85,89,82,81,85,78,92,76,81,73,86,65,77,78,70,70,84,67,75,77,73,80,77,53,30,23,41,37,34,41,35,18,90,41,43,84,19,18,48,32,31,67,65,40,46,83,61,47,58,45,72,43,52,33,42,41,35,34,31,37,34,32,74,50,96,54,64,49,32,32,30,38,35,39,33,22,75,63,80,37,79,44,65,55,42,72,64,49,77,36,50,50,76,36,84,39,78,50,74,40,71,42,59,49,54,54,91,58,27,42,52,32,30,36,33,54,27,42,80,61,55,61,43,58,37,35,38,34,58,37,34,35,21,41,87,88,66,49,74,59,45,76,42,51,34,72,91,63,45,62,79,69,51,44,47,44,76,21,54,62,49,59,41,66,49,91,89,115

Radius of gyration: 27.2 Å; Cα contacts (8 Å, |Δi|>4): 398; chains: 1; bounding box: 80×66×57 Å

pLDDT: mean 87.85, std 21.03, range [33.06, 98.94]

Mean predicted aligned error: 9.37 Å

InterPro domains:
  IPR003305 Carbohydrate-binding, CenC-like [PF02018] (33-128)
  IPR008979 Galactose-binding-like domain superfamily [SSF49785] (23-145)